Protein AF-A0A5N9CVP9-F1 (afdb_monomer)

Secondary structure (DSSP, 8-state):
-GGGSSEEEE---SPPPTT-HHHHTT-EEEEEETT-TTEEEEEPPPS--S--TTTSTTHHHH----EEEEESS----GGGEEEES-HHHHHHHHHH--HHHHHHHHHHHHHHHHHHHHHHHHHHHHHHHT-TTSHHHHHHHHHHHHHHHHHHHHHHHHHHT-B--SSSS-B--HHHHHHHHHHHHHHHHHHHHHHHHHHGGGGT----TTGGGSTTHHHHHHHS--SSS-HHHHHHHHHHHHHHHTSHHHHHHHHHHHHTTS-HHHHHHHHHHH---HHHHHHHHHHHHHHHH-

Radius of gyration: 24.78 Å; Cα contacts (8 Å, |Δi|>4): 338; chains: 1; bounding box: 70×60×62 Å

Nearest PDB structures (foldseek):
  2yyl-assembly1_A  TM=9.585E-01  e=2.682E-23  Thermus thermophilus HB8
  2yyi-assembly1_A  TM=9.563E-01  e=2.549E-23  Thermus thermophilus HB8
  2yyk-assembly1_A  TM=9.611E-01  e=5.199E-23  Thermus thermophilus HB8
  2yyg-assembly1_A  TM=9.608E-01  e=6.706E-23  Thermus thermophilus HB8
  2yyj-assembly1_A  TM=9.511E-01  e=6.373E-23  Thermus thermophilus HB8

Structure (mmCIF, N/CA/C/O backbone):
data_AF-A0A5N9CVP9-F1
#
_entry.id   AF-A0A5N9CVP9-F1
#
loop_
_atom_site.group_PDB
_atom_site.id
_atom_site.type_symbol
_atom_site.label_atom_id
_atom_site.label_alt_id
_atom_site.label_comp_id
_atom_site.label_asym_id
_atom_site.label_entity_id
_atom_site.label_seq_id
_atom_site.pdbx_PDB_ins_code
_atom_site.Cartn_x
_atom_site.Cartn_y
_atom_site.Cartn_z
_atom_site.occupancy
_atom_site.B_iso_or_equiv
_atom_site.auth_seq_id
_atom_site.auth_comp_id
_atom_site.auth_asym_id
_atom_site.auth_atom_id
_atom_site.pdbx_PDB_model_num
ATOM 1 N N . LEU A 1 1 ? -6.377 -11.695 -6.886 1.00 68.56 1 LEU A N 1
ATOM 2 C CA . LEU A 1 1 ? -7.371 -11.369 -7.944 1.00 68.56 1 LEU A CA 1
ATOM 3 C C . LEU A 1 1 ? -7.605 -12.491 -8.951 1.00 68.56 1 LEU A C 1
ATOM 5 O O . LEU A 1 1 ? -8.742 -12.640 -9.364 1.00 68.56 1 LEU A O 1
ATOM 9 N N . ALA A 1 2 ? -6.589 -13.284 -9.322 1.00 78.12 2 ALA A N 1
ATOM 10 C CA . ALA A 1 2 ? -6.682 -14.260 -10.417 1.00 78.12 2 ALA A CA 1
ATOM 11 C C . ALA A 1 2 ? -7.952 -15.149 -10.462 1.00 78.12 2 ALA A C 1
ATOM 13 O O . ALA A 1 2 ? -8.460 -15.332 -11.560 1.00 78.12 2 ALA A O 1
ATOM 14 N N . PRO A 1 3 ? -8.529 -15.644 -9.345 1.00 85.62 3 PRO A N 1
ATOM 15 C CA . PRO A 1 3 ? -9.752 -16.460 -9.403 1.00 85.62 3 PRO A CA 1
ATOM 16 C C . PRO A 1 3 ? -11.019 -15.701 -9.834 1.00 85.62 3 PRO A C 1
ATOM 18 O O . PRO A 1 3 ? -12.017 -16.332 -10.165 1.00 85.62 3 PRO A O 1
ATOM 21 N N . PHE A 1 4 ? -10.999 -14.366 -9.787 1.00 88.81 4 PHE A N 1
ATOM 22 C CA . PHE A 1 4 ? -12.130 -13.493 -10.123 1.00 88.81 4 PHE A CA 1
ATOM 23 C C . PHE A 1 4 ? -11.960 -12.778 -11.469 1.00 88.81 4 PHE A C 1
ATOM 25 O O . PHE A 1 4 ? -12.880 -12.100 -11.915 1.00 88.81 4 PHE A O 1
ATOM 32 N N . SER A 1 5 ? -10.782 -12.877 -12.087 1.00 94.81 5 SER A N 1
ATOM 33 C CA . SER A 1 5 ? -10.488 -12.245 -13.373 1.00 94.81 5 SER A CA 1
ATOM 34 C C . SER A 1 5 ? -11.114 -13.029 -14.526 1.00 94.81 5 SER A C 1
ATOM 36 O O . SER A 1 5 ? -11.244 -14.242 -14.433 1.00 94.81 5 SER A O 1
ATOM 38 N N . ASP A 1 6 ? -11.421 -12.378 -15.649 1.00 96.06 6 ASP A N 1
ATOM 39 C CA . ASP A 1 6 ? -11.837 -13.093 -16.866 1.00 96.06 6 ASP A CA 1
ATOM 40 C C . ASP A 1 6 ? -10.670 -13.875 -17.490 1.00 96.06 6 ASP A C 1
ATOM 42 O O . ASP A 1 6 ? -10.824 -15.011 -17.948 1.00 96.06 6 ASP A O 1
ATOM 46 N N . GLU A 1 7 ? -9.475 -13.280 -17.463 1.00 96.00 7 GLU A N 1
ATOM 47 C CA . GLU A 1 7 ? -8.252 -13.843 -18.031 1.00 96.00 7 GLU A CA 1
ATOM 48 C C . GLU A 1 7 ? -7.067 -13.753 -17.065 1.00 96.00 7 GLU A C 1
ATOM 50 O O . GLU A 1 7 ? -6.992 -12.870 -16.205 1.00 96.00 7 GLU A O 1
ATOM 55 N N . ILE A 1 8 ? -6.109 -14.662 -17.246 1.00 95.44 8 ILE A N 1
ATOM 56 C CA . ILE A 1 8 ? -4.790 -14.606 -16.625 1.00 95.44 8 ILE A CA 1
ATOM 57 C C . ILE A 1 8 ? -3.742 -14.292 -17.690 1.00 95.44 8 ILE A C 1
ATOM 59 O O . ILE A 1 8 ? -3.654 -14.967 -18.715 1.00 95.44 8 ILE A O 1
ATOM 63 N N . PHE A 1 9 ? -2.935 -13.266 -17.430 1.00 94.06 9 PHE A N 1
ATOM 64 C CA . PHE A 1 9 ? -1.766 -12.931 -18.232 1.00 94.06 9 PHE A CA 1
ATOM 65 C C . PHE A 1 9 ? -0.514 -13.513 -17.571 1.00 94.06 9 PHE A C 1
ATOM 67 O O . PHE A 1 9 ? -0.234 -13.226 -16.407 1.00 94.06 9 PHE A O 1
ATOM 74 N N . ALA A 1 10 ? 0.233 -14.322 -18.317 1.00 93.75 10 ALA A N 1
ATOM 75 C CA . ALA A 1 10 ? 1.489 -14.927 -17.899 1.00 93.75 10 ALA A CA 1
ATOM 76 C C . ALA A 1 10 ? 2.635 -14.333 -18.741 1.00 93.75 10 ALA A C 1
ATOM 78 O O . ALA A 1 10 ? 2.933 -14.857 -19.815 1.00 93.75 10 ALA A O 1
ATOM 79 N N . PRO A 1 11 ? 3.249 -13.212 -18.314 1.00 90.62 11 PRO A N 1
ATOM 80 C CA . PRO A 1 11 ? 4.389 -12.627 -19.010 1.00 90.62 11 PRO A CA 1
ATOM 81 C C . PRO A 1 11 ? 5.696 -13.350 -18.677 1.00 90.62 11 PRO A C 1
ATOM 83 O O . PRO A 1 11 ? 5.848 -13.951 -17.612 1.00 90.62 11 PRO A O 1
ATOM 86 N N . VAL A 1 12 ? 6.708 -13.144 -19.522 1.00 88.75 12 VAL A N 1
ATOM 87 C CA . VAL A 1 12 ? 8.098 -13.353 -19.105 1.00 88.75 12 VAL A CA 1
ATOM 88 C C . VAL A 1 12 ? 8.463 -12.250 -18.108 1.00 88.75 12 VAL A C 1
ATOM 90 O O . VAL A 1 12 ? 8.497 -11.072 -18.455 1.00 88.75 12 VAL A O 1
ATOM 93 N N . TYR A 1 13 ? 8.691 -12.626 -16.849 1.00 79.56 13 TYR A N 1
ATOM 94 C CA . TYR A 1 13 ? 8.848 -11.665 -15.747 1.00 79.56 13 TYR A CA 1
ATOM 95 C C . TYR A 1 13 ? 10.308 -11.410 -15.333 1.00 79.56 13 TYR A C 1
ATOM 97 O O . TYR A 1 13 ? 10.610 -10.415 -14.675 1.00 79.56 13 TYR A O 1
ATOM 105 N N . ARG A 1 14 ? 11.239 -12.288 -15.722 1.00 84.50 14 ARG A N 1
ATOM 106 C CA . ARG A 1 14 ? 12.677 -12.137 -15.451 1.00 84.50 14 ARG A CA 1
ATOM 107 C C . ARG A 1 14 ? 13.484 -12.231 -16.742 1.00 84.50 14 ARG A C 1
ATOM 109 O O . ARG A 1 14 ? 13.052 -12.938 -17.650 1.00 84.50 14 ARG A O 1
ATOM 116 N N . PRO A 1 15 ? 14.675 -11.613 -16.803 1.00 86.06 15 PRO A N 1
ATOM 117 C CA . PRO A 1 15 ? 15.611 -11.899 -17.875 1.00 86.06 15 PRO A CA 1
ATOM 118 C C . PRO A 1 15 ? 15.941 -13.398 -17.948 1.00 86.06 15 PRO A C 1
ATOM 120 O O . PRO A 1 15 ? 16.137 -14.062 -16.920 1.00 86.06 15 PRO A O 1
ATOM 123 N N . LEU A 1 16 ? 15.994 -13.912 -19.171 1.00 90.50 16 LEU A N 1
ATOM 124 C CA . LEU A 1 16 ? 16.365 -15.277 -19.521 1.00 90.50 16 LEU A CA 1
ATOM 125 C C . LEU A 1 16 ? 17.788 -15.293 -20.087 1.00 90.50 16 LEU A C 1
ATOM 127 O O . LEU A 1 16 ? 18.186 -14.391 -20.827 1.00 90.50 16 LEU A O 1
ATOM 131 N N . ARG A 1 17 ? 18.565 -16.312 -19.725 1.00 90.12 17 ARG A N 1
ATOM 132 C CA . ARG A 1 17 ? 19.957 -16.485 -20.150 1.00 90.12 17 ARG A CA 1
ATOM 133 C C . ARG A 1 17 ? 20.006 -17.237 -21.485 1.00 90.12 17 ARG A C 1
ATOM 135 O O . ARG A 1 17 ? 19.558 -18.383 -21.521 1.00 90.12 17 ARG A O 1
ATOM 142 N N . PRO A 1 18 ? 20.544 -16.637 -22.564 1.00 85.62 18 PRO A N 1
ATOM 143 C CA . PRO A 1 18 ? 20.558 -17.269 -23.887 1.00 85.62 18 PRO A CA 1
ATOM 144 C C . PRO A 1 18 ? 21.370 -18.567 -23.954 1.00 85.62 18 PRO A C 1
ATOM 146 O O . PRO A 1 18 ? 21.067 -19.443 -24.753 1.00 85.62 18 PRO A O 1
ATOM 149 N N . ASP A 1 19 ? 22.403 -18.688 -23.121 1.00 87.62 19 ASP A N 1
ATOM 150 C CA . ASP A 1 19 ? 23.326 -19.823 -23.049 1.00 87.62 19 ASP A CA 1
ATOM 151 C C . ASP A 1 19 ? 22.792 -21.001 -22.217 1.00 87.62 19 ASP A C 1
ATOM 153 O O . ASP A 1 19 ? 23.415 -22.062 -22.166 1.00 87.62 19 ASP A O 1
ATOM 157 N N . MET A 1 20 ? 21.627 -20.841 -21.583 1.00 86.81 20 MET A N 1
ATOM 158 C CA . MET A 1 20 ? 21.021 -21.853 -20.725 1.00 86.81 20 MET A CA 1
ATOM 159 C C . MET A 1 20 ? 19.783 -22.448 -21.392 1.00 86.81 20 MET A C 1
ATOM 161 O O . MET A 1 20 ? 18.700 -21.869 -21.347 1.00 86.81 20 MET A O 1
ATOM 165 N N . GLU A 1 21 ? 19.916 -23.664 -21.923 1.00 84.38 21 GLU A N 1
ATOM 166 C CA . GLU A 1 21 ? 18.817 -24.413 -22.562 1.00 84.38 21 GLU A CA 1
ATOM 167 C C . GLU A 1 21 ? 17.582 -24.560 -21.652 1.00 84.38 21 GLU A C 1
ATOM 169 O O . GLU A 1 21 ? 16.443 -24.636 -22.105 1.00 84.38 21 GLU A O 1
ATOM 174 N N . GLU A 1 22 ? 17.790 -24.574 -20.335 1.00 87.19 22 GLU A N 1
ATOM 175 C CA . GLU A 1 22 ? 16.699 -24.609 -19.365 1.00 87.19 22 GLU A CA 1
ATOM 176 C C . GLU A 1 22 ? 15.834 -23.339 -19.398 1.00 87.19 22 GLU A C 1
ATOM 178 O O . GLU A 1 22 ? 14.611 -23.437 -19.322 1.00 87.19 22 GLU A O 1
ATOM 183 N N . ASP A 1 23 ? 16.436 -22.157 -19.573 1.00 87.81 23 ASP A N 1
ATOM 184 C CA . ASP A 1 23 ? 15.706 -20.885 -19.636 1.00 87.81 23 ASP A CA 1
ATOM 185 C C . ASP A 1 23 ? 14.830 -20.810 -20.902 1.00 87.81 23 ASP A C 1
ATOM 187 O O . ASP A 1 23 ? 13.761 -20.197 -20.874 1.00 87.81 23 ASP A O 1
ATOM 191 N N . ARG A 1 24 ? 15.213 -21.518 -21.975 1.00 87.25 24 ARG A N 1
ATOM 192 C CA . ARG A 1 24 ? 14.440 -21.632 -23.222 1.00 87.25 24 ARG A CA 1
ATOM 193 C C . ARG A 1 24 ? 13.054 -22.242 -23.001 1.00 87.25 24 ARG A C 1
ATOM 195 O O . ARG A 1 24 ? 12.078 -21.781 -23.584 1.00 87.25 24 ARG A O 1
ATOM 202 N N . LYS A 1 25 ? 12.929 -23.194 -22.067 1.00 88.50 25 LYS A N 1
ATOM 203 C CA . LYS A 1 25 ? 11.643 -23.817 -21.686 1.00 88.50 25 LYS A CA 1
ATOM 204 C C . LYS A 1 25 ? 10.670 -22.842 -21.021 1.00 88.50 25 LYS A C 1
ATOM 206 O O . LYS A 1 25 ? 9.466 -23.071 -21.050 1.00 88.50 25 LYS A O 1
ATOM 211 N N . TYR A 1 26 ? 11.188 -21.773 -20.421 1.00 90.38 26 TYR A N 1
ATOM 212 C CA . TYR A 1 26 ? 10.400 -20.727 -19.767 1.00 90.38 26 TYR A CA 1
ATOM 213 C C . TYR A 1 26 ? 10.216 -19.491 -20.661 1.00 90.38 26 TYR A C 1
ATOM 215 O O . TYR A 1 26 ? 9.642 -18.494 -20.224 1.00 90.38 26 TYR A O 1
ATOM 223 N N . CYS A 1 27 ? 10.685 -19.545 -21.912 1.00 93.94 27 CYS A N 1
ATOM 224 C CA . CYS A 1 27 ? 10.567 -18.468 -22.887 1.00 93.94 27 CYS A CA 1
ATOM 225 C C . CYS A 1 27 ? 9.189 -18.474 -23.560 1.00 93.94 27 CYS A C 1
ATOM 227 O O . CYS A 1 27 ? 9.053 -18.720 -24.760 1.00 93.94 27 CYS A O 1
ATOM 229 N N . ILE A 1 28 ? 8.153 -18.225 -22.764 1.00 94.31 28 ILE A N 1
ATOM 230 C CA . ILE A 1 28 ? 6.770 -18.206 -23.224 1.00 94.31 28 ILE A CA 1
ATOM 231 C C . ILE A 1 28 ? 5.987 -17.108 -22.502 1.00 94.31 28 ILE A C 1
ATOM 233 O O . ILE A 1 28 ? 6.097 -16.949 -21.287 1.00 94.31 28 ILE A O 1
ATOM 237 N N . GLY A 1 29 ? 5.211 -16.334 -23.258 1.00 95.19 29 GLY A N 1
ATOM 238 C CA . GLY A 1 29 ? 4.339 -15.282 -22.740 1.00 95.19 29 GLY A CA 1
ATOM 239 C C . GLY A 1 29 ? 2.977 -15.327 -23.421 1.00 95.19 29 GLY A C 1
ATOM 240 O O . GLY A 1 29 ? 2.913 -15.322 -24.650 1.00 95.19 29 GLY A O 1
ATOM 241 N N . PHE A 1 30 ? 1.892 -15.387 -22.649 1.00 96.38 30 PHE A N 1
ATOM 242 C CA . PHE A 1 30 ? 0.538 -15.615 -23.172 1.00 96.38 30 PHE A CA 1
ATOM 243 C C . PHE A 1 30 ? -0.557 -15.081 -22.238 1.00 96.38 30 PHE A C 1
ATOM 245 O O . PHE A 1 30 ? -0.290 -14.742 -21.084 1.00 96.38 30 PHE A O 1
ATOM 252 N N . ALA A 1 31 ? -1.801 -15.040 -22.720 1.00 97.06 31 ALA A N 1
ATOM 253 C CA . ALA A 1 31 ? -2.985 -14.806 -21.888 1.00 97.06 31 ALA A CA 1
ATOM 254 C C . ALA A 1 31 ? -4.106 -15.802 -22.203 1.00 97.06 31 ALA A C 1
ATOM 256 O O . ALA A 1 31 ? -4.426 -16.041 -23.366 1.00 97.06 31 ALA A O 1
ATOM 257 N N . VAL A 1 32 ? -4.749 -16.365 -21.181 1.00 97.25 32 VAL A N 1
ATOM 258 C CA . VAL A 1 32 ? -5.853 -17.326 -21.355 1.00 97.25 32 VAL A CA 1
ATOM 259 C C . VAL A 1 32 ? -7.013 -17.044 -20.406 1.00 97.25 32 VAL A C 1
ATOM 261 O O . VAL A 1 32 ? -6.782 -16.499 -19.325 1.00 97.25 32 VAL A O 1
ATOM 264 N N . PRO A 1 33 ? -8.255 -17.432 -20.757 1.00 96.88 33 PRO A N 1
ATOM 265 C CA . PRO A 1 33 ? -9.379 -17.335 -19.836 1.00 96.88 33 PRO A CA 1
ATOM 266 C C . PRO A 1 33 ? -9.106 -18.128 -18.560 1.00 96.88 33 PRO A C 1
ATOM 268 O O . PRO A 1 33 ? -8.554 -19.231 -18.620 1.00 96.88 33 PRO A O 1
ATOM 271 N N . VAL A 1 34 ? -9.541 -17.630 -17.404 1.00 96.19 34 VAL A N 1
ATOM 272 C CA . VAL A 1 34 ? -9.352 -18.358 -16.133 1.00 96.19 34 VAL A CA 1
ATOM 273 C C . VAL A 1 34 ? -10.089 -19.700 -16.109 1.00 96.19 34 VAL A C 1
ATOM 275 O O . VAL A 1 34 ? -9.690 -20.615 -15.397 1.00 96.19 34 VAL A O 1
ATOM 278 N N . ALA A 1 35 ? -11.136 -19.830 -16.929 1.00 95.75 35 ALA A N 1
ATOM 279 C CA . ALA A 1 35 ? -11.926 -21.045 -17.107 1.00 95.75 35 ALA A CA 1
ATOM 280 C C . ALA A 1 35 ? -11.307 -22.053 -18.099 1.00 95.75 35 ALA A C 1
ATOM 282 O O . ALA A 1 35 ? -11.958 -23.038 -18.451 1.00 95.75 35 ALA A O 1
ATOM 283 N N . THR A 1 36 ? -10.083 -21.816 -18.591 1.00 97.31 36 THR A N 1
ATOM 284 C CA . THR A 1 36 ? -9.426 -22.724 -19.544 1.00 97.31 36 THR A CA 1
ATOM 285 C C . THR A 1 36 ? -9.227 -24.109 -18.916 1.00 97.31 36 THR A C 1
ATOM 287 O O . THR A 1 36 ? -8.674 -24.196 -17.817 1.00 97.31 36 THR A O 1
ATOM 290 N N . PRO A 1 37 ? -9.630 -25.208 -19.584 1.00 97.94 37 PRO A N 1
ATOM 291 C CA . PRO A 1 37 ? -9.403 -26.558 -19.077 1.00 97.94 37 PRO A CA 1
ATOM 292 C C . PRO A 1 37 ? -7.932 -26.803 -18.708 1.00 97.94 37 PRO A C 1
ATOM 294 O O . PRO A 1 37 ? -7.035 -26.475 -19.480 1.00 97.94 37 PRO A O 1
ATOM 297 N N . GLY A 1 38 ? -7.701 -27.369 -17.521 1.00 97.56 38 GLY A N 1
ATOM 298 C CA . GLY A 1 38 ? -6.362 -27.619 -16.968 1.00 97.56 38 GLY A CA 1
ATOM 299 C C . GLY A 1 38 ? -5.814 -26.486 -16.090 1.00 97.56 38 GLY A C 1
ATOM 300 O O . GLY A 1 38 ? -4.958 -26.741 -15.243 1.00 97.56 38 GLY A O 1
ATOM 301 N N . LEU A 1 39 ? -6.336 -25.258 -16.209 1.00 97.50 39 LEU A N 1
ATOM 302 C CA . LEU A 1 39 ? -5.982 -24.157 -15.314 1.00 97.50 39 LEU A CA 1
ATOM 303 C C . LEU A 1 39 ? -6.745 -24.305 -13.992 1.00 97.50 39 LEU A C 1
ATOM 305 O O . LEU A 1 39 ? -7.975 -24.340 -13.958 1.00 97.50 39 LEU A O 1
ATOM 309 N N . LYS A 1 40 ? -6.006 -24.424 -12.889 1.00 96.62 40 LYS A N 1
ATOM 310 C CA . LYS A 1 40 ? -6.540 -24.639 -11.537 1.00 96.62 40 LYS A CA 1
ATOM 311 C C . LYS A 1 40 ? -5.963 -23.602 -10.581 1.00 96.62 40 LYS A C 1
ATOM 313 O O . LYS A 1 40 ? -4.842 -23.138 -10.767 1.00 96.62 40 LYS A O 1
ATOM 318 N N . PHE A 1 41 ? -6.701 -23.290 -9.520 1.00 97.00 41 PHE A N 1
ATOM 319 C CA . PHE A 1 41 ? -6.256 -22.366 -8.479 1.00 97.00 41 PHE A CA 1
ATOM 320 C C . PHE A 1 41 ? -6.290 -23.039 -7.110 1.00 97.00 41 PHE A C 1
ATOM 322 O O . PHE A 1 41 ? -7.310 -23.604 -6.718 1.00 97.00 41 PHE A O 1
ATOM 329 N N . ILE A 1 42 ? -5.185 -22.952 -6.370 1.00 96.94 42 ILE A N 1
ATOM 330 C CA . ILE A 1 42 ? -5.154 -23.257 -4.937 1.00 96.94 42 ILE A CA 1
ATOM 331 C C . ILE A 1 42 ? -5.187 -21.931 -4.187 1.00 96.94 42 ILE A C 1
ATOM 333 O O . ILE A 1 42 ? -4.211 -21.182 -4.185 1.00 96.94 42 ILE A O 1
ATOM 337 N N . CYS A 1 43 ? -6.325 -21.641 -3.569 1.00 96.12 43 CYS A N 1
ATOM 338 C CA . CYS A 1 43 ? -6.559 -20.420 -2.810 1.00 96.12 43 CYS A CA 1
ATOM 339 C C . CYS A 1 43 ? -6.018 -20.533 -1.379 1.00 96.12 43 CYS A C 1
ATOM 341 O O . CYS A 1 43 ? -6.097 -21.597 -0.758 1.00 96.12 43 CYS A O 1
ATOM 343 N N . ARG A 1 44 ? -5.532 -19.417 -0.823 1.00 95.56 44 ARG A N 1
ATOM 344 C CA . ARG A 1 44 ? -5.381 -19.288 0.634 1.00 95.56 44 ARG A CA 1
ATOM 345 C C . ARG A 1 44 ? -6.760 -19.306 1.326 1.00 95.56 44 ARG A C 1
ATOM 347 O O . ARG A 1 44 ? -7.779 -19.123 0.656 1.00 95.56 44 ARG A O 1
ATOM 354 N N . PRO A 1 45 ? -6.831 -19.473 2.660 1.00 95.12 45 PRO A N 1
ATOM 355 C CA . PRO A 1 45 ? -8.070 -19.230 3.393 1.00 95.12 45 PRO A CA 1
ATOM 356 C C . PRO A 1 45 ? -8.617 -17.822 3.117 1.00 95.12 45 PRO A C 1
ATOM 358 O O . PRO A 1 45 ? -7.848 -16.854 3.067 1.00 95.12 45 PRO A O 1
ATOM 361 N N . SER A 1 46 ? -9.937 -17.710 2.942 1.00 95.00 46 SER A N 1
ATOM 362 C CA . SER A 1 46 ? -10.588 -16.402 2.842 1.00 95.00 46 SER A CA 1
ATOM 363 C C . SER A 1 46 ? -10.588 -15.711 4.202 1.00 95.00 46 SER A C 1
ATOM 365 O O . SER A 1 46 ? -10.705 -16.359 5.244 1.00 95.00 46 SER A O 1
ATOM 367 N N . HIS A 1 47 ? -10.410 -14.396 4.176 1.00 95.50 47 HIS A N 1
ATOM 368 C CA . HIS A 1 47 ? -10.512 -13.539 5.349 1.00 95.50 47 HIS A CA 1
ATOM 369 C C . HIS A 1 47 ? -11.929 -12.991 5.538 1.00 95.50 47 HIS A C 1
ATOM 371 O O . HIS A 1 47 ? -12.245 -12.535 6.635 1.00 95.50 47 HIS A O 1
ATOM 377 N N . ASP A 1 48 ? -12.781 -13.075 4.514 1.00 94.69 48 ASP A N 1
ATOM 378 C CA . ASP A 1 48 ? -14.215 -12.888 4.686 1.00 94.69 48 ASP A CA 1
ATOM 379 C C . ASP A 1 48 ? -14.795 -14.121 5.393 1.00 94.69 48 ASP A C 1
ATOM 381 O O . ASP A 1 48 ? -14.793 -15.240 4.878 1.00 94.69 48 ASP A O 1
ATOM 385 N N . THR A 1 49 ? -15.257 -13.909 6.621 1.00 90.88 49 THR A N 1
ATOM 386 C CA . THR A 1 49 ? -15.829 -14.959 7.471 1.00 90.88 49 THR A CA 1
ATOM 387 C C . THR A 1 49 ? -17.355 -15.024 7.386 1.00 90.88 49 THR A C 1
ATOM 389 O O . THR A 1 49 ? -17.962 -15.855 8.060 1.00 90.88 49 THR A O 1
ATO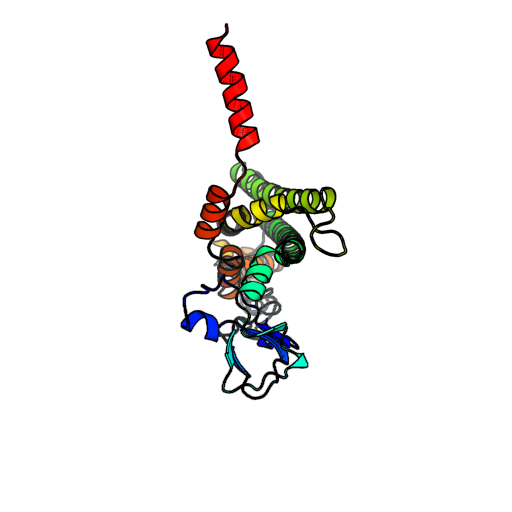M 392 N N . GLY A 1 50 ? -17.992 -14.158 6.586 1.00 92.94 50 GLY A N 1
ATOM 393 C CA . GLY A 1 50 ? -19.450 -14.028 6.507 1.00 92.94 50 GLY A CA 1
ATOM 394 C C . GLY A 1 50 ? -20.089 -13.386 7.746 1.00 92.94 50 GLY A C 1
ATOM 395 O O . GLY A 1 50 ? -21.306 -13.461 7.923 1.00 92.94 50 GLY A O 1
ATOM 396 N N . GLY A 1 51 ? -19.278 -12.792 8.626 1.00 90.69 51 GLY A N 1
ATOM 397 C CA . GLY A 1 51 ? -19.738 -12.089 9.821 1.00 90.69 51 GLY A CA 1
ATOM 398 C C . GLY A 1 51 ? -20.328 -10.700 9.529 1.00 90.69 51 GLY A C 1
ATOM 399 O O . GLY A 1 51 ? -20.296 -10.218 8.395 1.00 90.69 51 GLY A O 1
ATOM 400 N N . PRO A 1 52 ? -20.859 -10.010 10.554 1.00 94.00 52 PRO A N 1
ATOM 401 C CA . PRO A 1 52 ? -21.390 -8.662 10.394 1.00 94.00 52 PRO A CA 1
ATOM 402 C C . PRO A 1 52 ? -20.317 -7.668 9.926 1.00 94.00 52 PRO A C 1
ATOM 404 O O . PRO A 1 52 ? -19.246 -7.563 10.522 1.00 94.00 52 PRO A O 1
ATOM 407 N N . LEU A 1 53 ? -20.641 -6.835 8.930 1.00 96.00 53 LEU A N 1
ATOM 408 C CA . LEU A 1 53 ? -19.736 -5.780 8.442 1.00 96.00 53 LEU A CA 1
ATOM 409 C C . LEU A 1 53 ? -19.377 -4.739 9.510 1.00 96.00 53 LEU A C 1
ATOM 411 O O . LEU A 1 53 ? -18.368 -4.057 9.398 1.00 96.00 53 LEU A O 1
ATOM 415 N N . ALA A 1 54 ? -20.191 -4.589 10.553 1.00 95.12 54 ALA A N 1
ATOM 416 C CA . ALA A 1 54 ? -19.843 -3.721 11.672 1.00 95.12 54 ALA A CA 1
ATOM 417 C C . ALA A 1 54 ? -18.651 -4.258 12.486 1.00 95.12 54 ALA A C 1
ATOM 419 O O . ALA A 1 54 ? -17.935 -3.464 13.099 1.00 95.12 54 ALA A O 1
ATOM 420 N N . ASP A 1 55 ? -18.430 -5.577 12.463 1.00 95.25 55 ASP A N 1
ATOM 421 C CA . ASP A 1 55 ? -17.316 -6.226 13.145 1.00 95.25 55 ASP A CA 1
ATOM 422 C C . ASP A 1 55 ? -16.070 -6.350 12.265 1.00 95.25 55 ASP A C 1
ATOM 424 O O . ASP A 1 55 ? -14.962 -6.213 12.786 1.00 95.25 55 ASP A O 1
ATOM 428 N N . TYR A 1 56 ? -16.271 -6.571 10.961 1.00 96.69 56 TYR A N 1
ATOM 429 C CA . TYR A 1 56 ? -15.238 -6.800 9.944 1.00 96.69 56 TYR A CA 1
ATOM 430 C C . TYR A 1 56 ? -15.501 -5.963 8.676 1.00 96.69 56 TYR A C 1
ATOM 432 O O . TYR A 1 56 ? -15.846 -6.502 7.619 1.00 96.69 56 TYR A O 1
ATOM 440 N N . PRO A 1 57 ? -15.415 -4.622 8.766 1.00 96.31 57 PRO A N 1
ATOM 441 C CA . PRO A 1 57 ? -15.875 -3.727 7.704 1.00 96.31 57 PRO A CA 1
ATOM 442 C C . PRO A 1 57 ? -15.042 -3.789 6.425 1.00 96.31 57 PRO A C 1
ATOM 444 O O . PRO A 1 57 ? -15.564 -3.446 5.361 1.00 96.31 57 PRO A O 1
ATOM 447 N N . LEU A 1 58 ? -13.768 -4.185 6.514 1.00 97.75 58 LEU A N 1
ATOM 448 C CA . LEU A 1 58 ? -12.865 -4.243 5.368 1.00 97.75 58 LEU A CA 1
ATOM 449 C C . LEU A 1 58 ? -12.723 -5.668 4.847 1.00 97.75 58 LEU A C 1
ATOM 451 O O . LEU A 1 58 ? -12.924 -5.903 3.657 1.00 97.75 58 LEU A O 1
ATOM 455 N N . SER A 1 59 ? -12.411 -6.619 5.724 1.00 97.19 59 SER A N 1
ATOM 456 C CA . SER A 1 59 ? -12.208 -8.017 5.337 1.00 97.19 59 SER A CA 1
ATOM 457 C C . SER A 1 59 ? -13.474 -8.661 4.774 1.00 97.19 59 SER A C 1
ATOM 459 O O . SER A 1 59 ? -13.371 -9.428 3.823 1.00 97.19 59 SER A O 1
ATOM 461 N N . GLY A 1 60 ? -14.661 -8.275 5.256 1.00 96.44 60 GLY A N 1
ATOM 462 C CA . GLY A 1 60 ? -15.943 -8.759 4.730 1.00 96.44 60 GLY A CA 1
ATOM 463 C C . GLY A 1 60 ? -16.346 -8.209 3.353 1.00 96.44 60 GLY A C 1
ATOM 464 O O . GLY A 1 60 ? -17.433 -8.512 2.877 1.00 96.44 60 GLY A O 1
ATOM 465 N N . GLN A 1 61 ? -15.538 -7.342 2.728 1.00 94.81 61 GLN A N 1
ATOM 466 C CA . GLN A 1 61 ? -15.882 -6.719 1.435 1.00 94.81 61 GLN A CA 1
ATOM 467 C C . GLN A 1 61 ? -14.714 -6.617 0.453 1.00 94.81 61 GLN A C 1
ATOM 469 O O . GLN A 1 61 ? -14.931 -6.600 -0.756 1.00 94.81 61 GLN A O 1
ATOM 474 N N . PHE A 1 62 ? -13.481 -6.516 0.949 1.00 95.62 62 PHE A N 1
ATOM 475 C CA . PHE A 1 62 ? -12.312 -6.177 0.138 1.00 95.62 62 PHE A CA 1
ATOM 476 C C . PHE A 1 62 ? -11.227 -7.264 0.158 1.00 95.62 62 PHE A C 1
ATOM 478 O O . PHE A 1 62 ? -10.083 -6.990 -0.206 1.00 95.62 62 PHE A O 1
ATOM 485 N N . ASP A 1 63 ? -11.552 -8.491 0.589 1.00 95.31 63 ASP A N 1
ATOM 486 C CA . ASP A 1 63 ? -10.610 -9.617 0.581 1.00 95.31 63 ASP A CA 1
ATOM 487 C C . ASP A 1 63 ? -10.275 -10.074 -0.849 1.00 95.31 63 ASP A C 1
ATOM 489 O O . ASP A 1 63 ? -11.031 -10.784 -1.511 1.00 95.31 63 ASP A O 1
ATOM 493 N N . GLU A 1 64 ? -9.097 -9.690 -1.337 1.00 94.94 64 GLU A N 1
ATOM 494 C CA . GLU A 1 64 ? -8.598 -10.136 -2.635 1.00 94.94 64 GLU A CA 1
ATOM 495 C C . GLU A 1 64 ? -7.858 -11.468 -2.509 1.00 94.94 64 GLU A C 1
ATOM 497 O O . GLU A 1 64 ? -6.741 -11.526 -1.988 1.00 94.94 64 GLU A O 1
ATOM 502 N N . MET A 1 65 ? -8.439 -12.535 -3.058 1.00 95.00 65 MET A N 1
ATOM 503 C CA . MET A 1 65 ? -7.853 -13.872 -2.973 1.00 95.00 65 MET A CA 1
ATOM 504 C C . MET A 1 65 ? -6.473 -13.962 -3.642 1.00 95.00 65 MET A C 1
ATOM 506 O O . MET A 1 65 ? -6.320 -13.671 -4.839 1.00 95.00 65 MET A O 1
ATOM 510 N N . ASP A 1 66 ? -5.493 -14.425 -2.864 1.00 95.25 66 ASP A N 1
ATOM 511 C CA . ASP A 1 66 ? -4.166 -14.821 -3.327 1.00 95.25 66 ASP A CA 1
ATOM 512 C C . ASP A 1 66 ? -4.180 -16.330 -3.586 1.00 95.25 66 ASP A C 1
ATOM 514 O O . ASP A 1 66 ? -4.502 -17.124 -2.698 1.00 95.25 66 ASP A O 1
ATOM 518 N N . ALA A 1 67 ? -3.869 -16.737 -4.813 1.00 95.75 67 ALA A N 1
ATOM 519 C CA . ALA A 1 67 ? -3.965 -18.130 -5.221 1.00 95.75 67 ALA A CA 1
ATOM 520 C C . ALA A 1 67 ? -2.755 -18.553 -6.050 1.00 95.75 67 ALA A C 1
ATOM 522 O O . ALA A 1 67 ? -2.260 -17.790 -6.881 1.00 95.75 67 ALA A O 1
ATOM 523 N N . LEU A 1 68 ? -2.316 -19.795 -5.851 1.00 96.25 68 LEU A N 1
ATOM 524 C CA . LEU A 1 68 ? -1.374 -20.459 -6.741 1.00 96.25 68 LEU A CA 1
ATOM 525 C C . LEU A 1 68 ? -2.127 -20.914 -7.992 1.00 96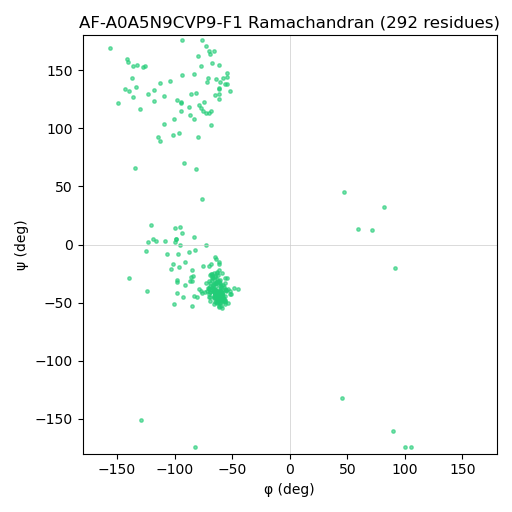.25 68 LEU A C 1
ATOM 527 O O . LEU A 1 68 ? -3.029 -21.746 -7.894 1.00 96.25 68 LEU A O 1
ATOM 531 N N . ALA A 1 69 ? -1.742 -20.387 -9.151 1.00 96.06 69 ALA A N 1
ATOM 532 C CA . ALA A 1 69 ? -2.214 -20.869 -10.442 1.00 96.06 69 ALA A CA 1
ATOM 533 C C . ALA A 1 69 ? -1.409 -22.108 -10.868 1.00 96.06 69 ALA A C 1
ATOM 535 O O . ALA A 1 69 ? -0.179 -22.092 -10.846 1.00 96.06 69 ALA A O 1
ATOM 536 N N . ILE A 1 70 ? -2.105 -23.171 -11.262 1.00 97.25 70 ILE A N 1
ATOM 537 C CA . ILE A 1 70 ? -1.534 -24.425 -11.755 1.00 97.25 70 ILE A CA 1
ATOM 538 C C . ILE A 1 70 ? -2.002 -24.614 -13.191 1.00 97.25 70 ILE A C 1
ATOM 540 O O . ILE A 1 70 ? -3.203 -24.651 -13.448 1.00 97.25 70 ILE A O 1
ATOM 544 N N . PHE A 1 71 ? -1.049 -24.762 -14.105 1.00 96.81 71 PHE A N 1
ATOM 545 C CA . PHE A 1 71 ? -1.299 -25.077 -15.506 1.00 96.81 71 PHE A CA 1
ATOM 546 C C . PHE A 1 71 ? -1.029 -26.570 -15.716 1.00 96.81 71 PHE A C 1
ATOM 548 O O . PHE A 1 71 ? 0.116 -26.973 -15.898 1.00 96.81 71 PHE A O 1
ATOM 555 N N . ASP A 1 72 ? -2.076 -27.388 -15.621 1.00 98.06 72 ASP A N 1
ATOM 556 C CA . ASP A 1 72 ? -2.023 -28.845 -15.783 1.00 98.06 72 ASP A CA 1
ATOM 557 C C . ASP A 1 72 ? -2.410 -29.215 -17.223 1.00 98.06 72 ASP A C 1
ATOM 559 O O . ASP A 1 72 ? -3.596 -29.227 -17.553 1.00 98.06 72 ASP A O 1
ATOM 563 N N . ASP A 1 73 ? -1.407 -29.406 -18.088 1.00 97.50 73 ASP A N 1
ATOM 564 C CA . ASP A 1 73 ? -1.554 -29.682 -19.529 1.00 97.50 73 ASP A CA 1
ATOM 565 C C . ASP A 1 73 ? -2.545 -28.737 -20.249 1.00 97.50 73 ASP A C 1
ATOM 567 O O . ASP A 1 73 ? -3.395 -29.145 -21.045 1.00 97.50 73 ASP A O 1
ATOM 571 N N . VAL A 1 74 ? -2.432 -27.434 -19.966 1.00 97.94 74 VAL A N 1
ATOM 572 C CA . VAL A 1 74 ? -3.281 -26.390 -20.559 1.00 97.94 74 VAL A CA 1
ATOM 573 C C . VAL A 1 74 ? -2.885 -26.133 -22.013 1.00 97.94 74 VAL A C 1
ATOM 575 O O . VAL A 1 74 ? -1.760 -25.724 -22.300 1.00 97.94 74 VAL A O 1
ATOM 578 N N . LEU A 1 75 ? -3.835 -26.291 -22.938 1.00 97.69 75 LEU A N 1
ATOM 579 C CA . LEU A 1 75 ? -3.653 -25.883 -24.330 1.00 97.69 75 LEU A CA 1
ATOM 580 C C . LEU A 1 75 ? -3.747 -24.356 -24.450 1.00 97.69 75 LEU A C 1
ATOM 582 O O . LEU A 1 75 ? -4.816 -23.782 -24.250 1.00 97.69 75 LEU A O 1
ATOM 586 N N . ILE A 1 76 ? -2.642 -23.714 -24.829 1.00 97.81 76 ILE A N 1
ATOM 587 C CA . ILE A 1 76 ? -2.590 -22.279 -25.134 1.00 97.81 76 ILE A CA 1
ATOM 588 C C . ILE A 1 76 ? -2.769 -22.087 -26.648 1.00 97.81 76 ILE A C 1
ATOM 590 O O . ILE A 1 76 ? -1.910 -22.534 -27.410 1.00 97.81 76 ILE A O 1
ATOM 594 N N . PRO A 1 77 ? -3.858 -21.449 -27.114 1.00 97.31 77 PRO A N 1
ATOM 595 C CA . PRO A 1 77 ? -4.045 -21.172 -28.537 1.00 97.31 77 PRO A CA 1
ATOM 596 C C . PRO A 1 77 ? -2.972 -20.215 -29.072 1.00 97.31 77 PRO A C 1
ATOM 598 O O . PRO A 1 77 ? -2.591 -19.270 -28.382 1.00 97.31 77 PRO A O 1
ATOM 601 N N . TRP A 1 78 ? -2.501 -20.423 -30.304 1.00 97.88 78 TRP A N 1
ATOM 602 C CA . TRP A 1 78 ? -1.412 -19.625 -30.889 1.00 97.88 78 TRP A CA 1
ATOM 603 C C . TRP A 1 78 ? -1.750 -18.136 -31.003 1.00 97.88 78 TRP A C 1
ATOM 605 O O . TRP A 1 78 ? -0.887 -17.291 -30.799 1.00 97.88 78 TRP A O 1
ATOM 615 N N . GLU A 1 79 ? -3.012 -17.800 -31.248 1.00 97.94 79 GLU A N 1
ATOM 616 C CA . GLU A 1 79 ? -3.531 -16.430 -31.285 1.00 97.94 79 GLU A CA 1
ATOM 617 C C . GLU A 1 79 ? -3.473 -15.698 -29.930 1.00 97.94 79 GLU A C 1
ATOM 619 O O . GLU A 1 79 ? -3.698 -14.492 -29.867 1.00 97.94 79 GLU A O 1
ATOM 624 N N . ARG A 1 80 ? -3.173 -16.421 -28.845 1.00 97.31 80 ARG A N 1
ATOM 625 C CA . ARG A 1 80 ? -3.021 -15.911 -27.475 1.00 97.31 80 ARG A CA 1
ATOM 626 C C . ARG A 1 80 ? -1.570 -15.910 -26.988 1.00 97.31 80 ARG A C 1
ATOM 628 O O . ARG A 1 80 ? -1.314 -15.573 -25.830 1.00 97.31 80 ARG A O 1
ATOM 635 N N . VAL A 1 81 ? -0.629 -16.293 -27.850 1.00 97.06 81 VAL A N 1
ATOM 636 C CA . VAL A 1 81 ? 0.807 -16.313 -27.563 1.00 97.06 81 VAL A CA 1
ATOM 637 C C . VAL A 1 81 ? 1.436 -15.007 -28.044 1.00 97.06 81 VAL A C 1
ATOM 639 O O . VAL A 1 81 ? 1.355 -14.657 -29.217 1.00 97.06 81 VAL A O 1
ATOM 642 N N . PHE A 1 82 ? 2.087 -14.293 -27.127 1.00 94.69 82 PHE A N 1
ATOM 643 C CA . PHE A 1 82 ? 2.797 -13.042 -27.406 1.00 94.69 82 PHE A CA 1
ATOM 644 C C . PHE A 1 82 ? 4.302 -13.257 -27.593 1.00 94.69 82 PHE A C 1
ATOM 646 O O . PHE A 1 82 ? 4.941 -12.526 -28.342 1.00 94.69 82 PHE A O 1
ATOM 653 N N . ILE A 1 83 ? 4.870 -14.244 -26.892 1.00 94.94 83 ILE A N 1
ATOM 654 C CA . ILE A 1 83 ? 6.293 -14.601 -26.927 1.00 94.94 83 ILE A CA 1
ATOM 655 C C . ILE A 1 83 ? 6.388 -16.125 -26.915 1.00 94.94 83 ILE A C 1
ATOM 657 O O . ILE A 1 83 ? 5.760 -16.768 -26.072 1.00 94.94 83 ILE A O 1
ATOM 661 N N . TYR A 1 84 ? 7.191 -16.696 -27.811 1.00 94.88 84 TYR A N 1
ATOM 662 C CA . TYR A 1 84 ? 7.495 -18.124 -27.833 1.00 94.88 84 TYR A CA 1
ATOM 663 C C . TYR A 1 84 ? 8.897 -18.363 -28.383 1.00 94.88 84 TYR A C 1
ATOM 665 O O . TYR A 1 84 ? 9.187 -17.969 -29.507 1.00 94.88 84 TYR A O 1
ATOM 673 N N . ASP A 1 85 ? 9.745 -19.012 -27.585 1.00 93.31 85 ASP A N 1
ATOM 674 C CA . ASP A 1 85 ? 11.065 -19.524 -27.985 1.00 93.31 85 ASP A CA 1
ATOM 675 C C . ASP A 1 85 ? 12.078 -18.475 -28.510 1.00 93.31 85 ASP A C 1
ATOM 677 O O . ASP A 1 85 ? 13.141 -18.811 -29.040 1.00 93.31 85 ASP A O 1
ATOM 681 N N . ASP A 1 86 ? 11.774 -17.193 -28.306 1.00 93.12 86 ASP A N 1
ATOM 682 C CA . ASP A 1 86 ? 12.599 -16.043 -28.666 1.00 93.12 86 ASP A CA 1
ATOM 683 C C . ASP A 1 86 ? 13.069 -15.304 -27.402 1.00 93.12 86 ASP A C 1
ATOM 685 O O . ASP A 1 86 ? 12.384 -14.436 -26.851 1.00 93.12 86 ASP A O 1
ATOM 689 N N . ILE A 1 87 ? 14.252 -15.694 -26.917 1.00 92.81 87 ILE A N 1
ATOM 690 C CA . ILE A 1 87 ? 14.860 -15.143 -25.696 1.00 92.81 87 ILE A CA 1
ATOM 691 C C . ILE A 1 87 ? 15.229 -13.667 -25.873 1.00 92.81 87 ILE A C 1
ATOM 693 O O . ILE A 1 87 ? 15.159 -12.895 -24.912 1.00 92.81 87 ILE A O 1
ATOM 697 N N . GLU A 1 88 ? 15.631 -13.265 -27.079 1.00 91.81 88 GLU A N 1
ATOM 698 C CA . GLU A 1 88 ? 16.000 -11.880 -27.361 1.00 91.81 88 GLU A CA 1
ATOM 699 C C . GLU A 1 88 ? 14.769 -10.984 -27.231 1.00 91.81 88 GLU A C 1
ATOM 701 O O . GLU A 1 88 ? 14.779 -10.038 -26.435 1.00 91.81 88 GLU A O 1
ATOM 706 N N . LEU A 1 89 ? 13.676 -11.355 -27.904 1.00 90.88 89 LEU A N 1
ATOM 707 C CA . LEU A 1 89 ? 12.395 -10.668 -27.788 1.00 90.88 89 LEU A CA 1
ATOM 708 C C . LEU A 1 89 ? 11.901 -10.657 -26.338 1.00 90.88 89 LEU A C 1
ATOM 710 O O . LEU A 1 89 ? 11.528 -9.600 -25.827 1.00 90.88 89 LEU A O 1
ATOM 714 N N . ALA A 1 90 ? 11.962 -11.798 -25.643 1.00 91.44 90 ALA A N 1
ATOM 715 C CA . ALA A 1 90 ? 11.540 -11.913 -24.250 1.00 91.44 90 ALA A CA 1
ATOM 716 C C . ALA A 1 90 ? 12.269 -10.913 -23.337 1.00 91.44 90 ALA A C 1
ATOM 718 O O . ALA A 1 90 ? 11.634 -10.165 -22.583 1.00 91.44 90 ALA A O 1
ATOM 719 N N . ASN A 1 91 ? 13.596 -10.842 -23.452 1.00 90.44 91 ASN A N 1
ATOM 720 C CA . ASN A 1 91 ? 14.427 -9.923 -22.680 1.00 90.44 91 ASN A CA 1
ATOM 721 C C . ASN A 1 91 ? 14.187 -8.458 -23.056 1.00 90.44 91 ASN A C 1
ATOM 723 O O . ASN A 1 91 ? 14.177 -7.596 -22.171 1.00 90.44 91 ASN A O 1
ATOM 727 N N . MET A 1 92 ? 13.941 -8.171 -24.339 1.00 88.00 92 MET A N 1
ATOM 728 C CA . MET A 1 92 ? 13.545 -6.837 -24.783 1.00 88.00 92 MET A CA 1
ATOM 729 C C . MET A 1 92 ? 12.248 -6.392 -24.107 1.00 88.00 92 MET A C 1
ATOM 731 O O . MET A 1 92 ? 12.192 -5.262 -23.626 1.00 88.00 92 MET A O 1
ATOM 735 N N . THR A 1 93 ? 11.239 -7.262 -23.984 1.00 85.31 93 THR A N 1
ATOM 736 C CA . THR A 1 93 ? 9.987 -6.938 -23.273 1.00 85.31 93 THR A CA 1
ATOM 737 C C . THR A 1 93 ? 10.242 -6.502 -21.833 1.00 85.31 93 THR A C 1
ATOM 739 O O . THR A 1 93 ? 9.770 -5.450 -21.418 1.00 85.31 93 THR A O 1
ATOM 742 N N . VAL A 1 94 ? 11.055 -7.243 -21.076 1.00 81.94 94 VAL A N 1
ATOM 743 C CA . VAL A 1 94 ? 11.349 -6.916 -19.666 1.00 81.94 94 VAL A CA 1
ATOM 744 C C . VAL A 1 94 ? 12.014 -5.537 -19.512 1.00 81.94 94 VAL A C 1
ATOM 746 O O . VAL A 1 94 ? 11.842 -4.871 -18.489 1.00 81.94 94 VAL A O 1
ATOM 749 N N . GLN A 1 95 ? 12.783 -5.094 -20.511 1.00 78.00 95 GLN A N 1
ATOM 750 C CA . GLN A 1 95 ? 13.530 -3.834 -20.462 1.00 78.00 95 GLN A CA 1
ATOM 751 C C . GLN A 1 95 ? 12.769 -2.644 -21.059 1.00 78.00 95 GLN A C 1
ATOM 753 O O . GLN A 1 95 ? 12.763 -1.564 -20.468 1.00 78.00 95 GLN A O 1
ATOM 758 N N . LYS A 1 96 ? 12.157 -2.840 -22.230 1.00 80.19 96 LYS A N 1
ATOM 759 C CA . LYS A 1 96 ? 11.576 -1.784 -23.072 1.00 80.19 96 LYS A CA 1
ATOM 760 C C . LYS A 1 96 ? 10.076 -1.633 -22.889 1.00 80.19 96 LYS A C 1
ATOM 762 O O . LYS A 1 96 ? 9.558 -0.528 -23.021 1.00 80.19 96 LYS A O 1
ATOM 767 N N . VAL A 1 97 ? 9.366 -2.713 -22.559 1.00 76.38 97 VAL A N 1
ATOM 768 C CA . VAL A 1 97 ? 7.924 -2.642 -22.314 1.00 76.38 97 VAL A CA 1
ATOM 769 C C . VAL A 1 97 ? 7.712 -2.102 -20.903 1.00 76.38 97 VAL A C 1
ATOM 771 O O . VAL A 1 97 ? 7.712 -2.807 -19.895 1.00 76.38 97 VAL A O 1
ATOM 774 N N . THR A 1 98 ? 7.565 -0.783 -20.831 1.00 74.94 98 THR A N 1
ATOM 775 C CA . THR A 1 98 ? 7.476 0.019 -19.609 1.00 74.94 98 THR A CA 1
ATOM 776 C C . THR A 1 98 ? 6.106 -0.078 -18.929 1.00 74.94 98 THR A C 1
ATOM 778 O O . THR A 1 98 ? 5.634 0.903 -18.358 1.00 74.94 98 THR A O 1
ATOM 781 N N . LEU A 1 99 ? 5.481 -1.267 -18.906 1.00 81.56 99 LEU A N 1
ATOM 782 C CA . LEU A 1 99 ? 4.200 -1.528 -18.221 1.00 81.56 99 LEU A CA 1
ATOM 783 C C . LEU A 1 99 ? 4.194 -0.982 -16.792 1.00 81.56 99 LEU A C 1
ATOM 785 O O . LEU A 1 99 ? 3.201 -0.422 -16.334 1.00 81.56 99 LEU A O 1
ATOM 789 N N . TRP A 1 100 ? 5.338 -1.078 -16.115 1.00 86.38 100 TRP A N 1
ATOM 790 C CA . TRP A 1 100 ? 5.521 -0.542 -14.775 1.00 86.38 100 TRP A CA 1
ATOM 791 C C . TRP A 1 100 ? 5.346 0.966 -14.671 1.00 86.38 100 TRP A C 1
ATOM 793 O O . TRP A 1 100 ? 4.822 1.426 -13.668 1.00 86.38 100 TRP A O 1
ATOM 803 N N . ARG A 1 101 ? 5.678 1.754 -15.695 1.00 88.06 101 ARG A N 1
ATOM 804 C CA . ARG A 1 101 ? 5.421 3.200 -15.661 1.00 88.06 101 ARG A CA 1
ATOM 805 C C . ARG A 1 101 ? 3.926 3.518 -15.662 1.00 88.06 101 ARG A C 1
ATOM 807 O O . ARG A 1 101 ? 3.538 4.534 -15.098 1.00 88.06 101 ARG A O 1
ATOM 814 N N . GLN A 1 102 ? 3.111 2.652 -16.265 1.00 88.94 102 GLN A N 1
ATOM 815 C CA . GLN A 1 102 ? 1.657 2.814 -16.329 1.00 88.94 102 GLN A CA 1
ATOM 816 C C . GLN A 1 102 ? 0.989 2.260 -15.073 1.00 88.94 102 GLN A C 1
ATOM 818 O O . GLN A 1 102 ? 0.269 2.984 -14.389 1.00 88.94 102 GLN A O 1
ATOM 823 N N . TYR A 1 103 ? 1.268 1.005 -14.694 1.00 91.38 103 TYR A N 1
ATOM 824 C CA . TYR A 1 103 ? 0.620 0.439 -13.508 1.00 91.38 103 TYR A CA 1
ATOM 825 C C . TYR A 1 103 ? 1.036 1.176 -12.226 1.00 91.38 103 TYR A C 1
ATOM 827 O O . TYR A 1 103 ? 0.243 1.253 -11.293 1.00 91.38 103 TYR A O 1
ATOM 835 N N . MET A 1 104 ? 2.235 1.775 -12.160 1.00 94.56 104 MET A N 1
ATOM 836 C CA . MET A 1 104 ? 2.644 2.567 -10.994 1.00 94.56 104 MET A CA 1
ATOM 837 C C . MET A 1 104 ? 1.799 3.830 -10.799 1.00 94.56 104 MET A C 1
ATOM 839 O O . MET A 1 104 ? 1.623 4.248 -9.655 1.00 94.56 104 MET A O 1
ATOM 843 N N . GLN A 1 105 ? 1.215 4.392 -11.863 1.00 95.19 105 GLN A N 1
ATOM 844 C CA . GLN A 1 105 ? 0.227 5.461 -11.727 1.00 95.19 105 GLN A CA 1
ATOM 845 C C . GLN A 1 105 ? -1.026 4.945 -11.007 1.00 95.19 105 GLN A C 1
ATOM 847 O O . GLN A 1 105 ? -1.481 5.556 -10.043 1.00 95.19 105 GLN A O 1
ATOM 852 N N . GLN A 1 106 ? -1.542 3.775 -11.404 1.00 95.88 106 GLN A N 1
ATOM 853 C CA . GLN A 1 106 ? -2.673 3.137 -10.721 1.00 95.88 106 GLN A CA 1
ATOM 854 C C . GLN A 1 106 ? -2.342 2.829 -9.252 1.00 95.88 106 GLN A C 1
ATOM 856 O O . GLN A 1 106 ? -3.167 3.075 -8.369 1.00 95.88 106 GLN A O 1
ATOM 861 N N . VAL A 1 107 ? -1.119 2.370 -8.972 1.00 96.62 107 VAL A N 1
ATOM 862 C CA . VAL A 1 107 ? -0.633 2.135 -7.604 1.00 96.62 107 VAL A CA 1
ATOM 863 C C . VAL A 1 107 ? -0.619 3.433 -6.798 1.00 96.62 107 VAL A C 1
ATOM 865 O O . VAL A 1 107 ? -1.059 3.420 -5.650 1.00 96.62 107 VAL A O 1
ATOM 868 N N . ALA A 1 108 ? -0.164 4.547 -7.380 1.00 97.50 108 ALA A N 1
ATOM 869 C CA . ALA A 1 108 ? -0.171 5.855 -6.726 1.00 97.50 108 ALA A CA 1
ATOM 870 C C . ALA A 1 108 ? -1.599 6.298 -6.378 1.00 97.50 108 ALA A C 1
ATOM 872 O O . ALA A 1 108 ? -1.860 6.645 -5.229 1.00 97.50 108 ALA A O 1
ATOM 873 N N . VAL A 1 109 ? -2.539 6.198 -7.324 1.00 98.12 109 VAL A N 1
ATOM 874 C CA . VAL A 1 109 ? -3.958 6.530 -7.101 1.00 98.12 109 VAL A CA 1
ATOM 875 C C . VAL A 1 109 ? -4.549 5.686 -5.967 1.00 98.12 109 VAL A C 1
ATOM 877 O O . VAL A 1 109 ? -5.143 6.225 -5.032 1.00 98.12 109 VAL A O 1
ATOM 880 N N . LYS A 1 110 ? -4.332 4.365 -6.000 1.00 97.19 110 LYS A N 1
ATOM 881 C CA . LYS A 1 110 ? -4.766 3.443 -4.940 1.00 97.19 110 LYS A CA 1
ATOM 882 C C . LYS A 1 110 ? -4.142 3.808 -3.586 1.00 97.19 110 LYS A C 1
ATOM 884 O O . LYS A 1 110 ? -4.834 3.803 -2.571 1.00 97.19 110 LYS A O 1
ATOM 889 N N . ASN A 1 111 ? -2.848 4.131 -3.557 1.00 98.12 111 ASN A N 1
ATOM 890 C CA . ASN A 1 111 ? -2.138 4.523 -2.338 1.00 98.12 111 ASN A CA 1
ATOM 891 C C . ASN A 1 111 ? -2.672 5.836 -1.759 1.00 98.12 111 ASN A C 1
ATOM 893 O O . ASN A 1 111 ? -2.850 5.914 -0.549 1.00 98.12 111 ASN A O 1
ATOM 897 N N . ILE A 1 112 ? -2.964 6.836 -2.594 1.00 98.75 112 ILE A N 1
ATOM 898 C CA . ILE A 1 112 ? -3.552 8.116 -2.169 1.00 98.75 112 ILE A CA 1
ATOM 899 C C . ILE A 1 112 ? -4.904 7.872 -1.501 1.00 98.75 112 ILE A C 1
ATOM 901 O O . ILE A 1 112 ? -5.081 8.256 -0.348 1.00 98.75 112 ILE A O 1
ATOM 905 N N . ALA A 1 113 ? -5.811 7.154 -2.169 1.00 98.69 113 ALA A N 1
ATOM 906 C CA . ALA A 1 113 ? -7.130 6.848 -1.616 1.00 98.69 113 ALA A CA 1
ATOM 907 C C . ALA A 1 113 ? -7.033 6.070 -0.290 1.00 98.69 113 ALA A C 1
ATOM 909 O O . ALA A 1 113 ? -7.742 6.361 0.675 1.00 98.69 113 ALA A O 1
ATOM 910 N N . LYS A 1 114 ? -6.112 5.099 -0.210 1.00 98.44 114 LYS A N 1
ATOM 911 C CA . LYS A 1 114 ? -5.858 4.343 1.022 1.00 98.44 114 LYS A CA 1
ATOM 912 C C . LYS A 1 114 ? -5.332 5.251 2.139 1.00 98.44 114 LYS A C 1
ATOM 914 O O . LYS A 1 114 ? -5.836 5.177 3.253 1.00 98.44 114 LYS A O 1
ATOM 919 N N . LEU A 1 115 ? -4.355 6.113 1.867 1.00 98.81 115 LEU A N 1
ATOM 920 C CA . LEU A 1 115 ? -3.786 7.023 2.866 1.00 98.81 115 LEU A CA 1
ATOM 921 C C . LEU A 1 115 ? -4.791 8.073 3.348 1.00 98.81 115 LEU A C 1
ATOM 923 O O . LEU A 1 115 ? -4.821 8.354 4.539 1.00 98.81 115 LEU A O 1
ATOM 927 N N . GLU A 1 116 ? -5.639 8.612 2.470 1.00 98.81 116 GLU A N 1
ATOM 928 C CA . GLU A 1 116 ? -6.742 9.505 2.858 1.00 98.81 116 GLU A CA 1
ATOM 929 C C . GLU A 1 116 ? -7.698 8.812 3.833 1.00 98.81 116 GLU A C 1
ATOM 931 O O . GLU A 1 116 ? -8.076 9.377 4.861 1.00 98.81 116 GLU A O 1
ATOM 936 N N . PHE A 1 117 ? -8.046 7.556 3.542 1.00 98.69 117 PHE A N 1
ATOM 937 C CA . PHE A 1 117 ? -8.894 6.756 4.415 1.00 98.69 117 PHE A CA 1
ATOM 938 C C . PHE A 1 117 ? -8.229 6.483 5.773 1.00 98.69 117 PHE A C 1
ATOM 940 O O . PHE A 1 117 ? -8.858 6.663 6.818 1.00 98.69 117 PHE A O 1
ATOM 947 N N . ILE A 1 118 ? -6.942 6.121 5.776 1.00 98.69 118 ILE A N 1
ATOM 948 C CA . ILE A 1 118 ? -6.161 5.919 7.005 1.00 98.69 118 ILE A CA 1
ATOM 949 C C . ILE A 1 118 ? -6.048 7.217 7.807 1.00 98.69 118 ILE A C 1
ATOM 951 O O . ILE A 1 118 ? -6.216 7.192 9.024 1.00 98.69 118 ILE A O 1
ATOM 955 N N . LEU A 1 119 ? -5.811 8.355 7.154 1.00 98.81 119 LEU A N 1
ATOM 956 C CA . LEU A 1 119 ? -5.759 9.658 7.810 1.00 98.81 119 LEU A CA 1
ATOM 957 C C . LEU A 1 119 ? -7.094 9.981 8.492 1.00 98.81 119 LEU A C 1
ATOM 959 O O . LEU A 1 119 ? -7.102 10.432 9.635 1.00 98.81 119 LEU A O 1
ATOM 963 N N . GLY A 1 120 ? -8.220 9.672 7.844 1.00 98.69 120 GLY A N 1
ATOM 964 C CA . GLY A 1 120 ? -9.546 9.770 8.456 1.00 98.69 120 GLY A CA 1
ATOM 965 C C . GLY A 1 120 ? -9.701 8.892 9.705 1.00 98.69 120 GLY A C 1
ATOM 966 O O . GLY A 1 120 ? -10.260 9.344 10.705 1.00 98.69 120 GLY A O 1
ATOM 967 N N . ILE A 1 121 ? -9.167 7.665 9.687 1.00 98.62 121 ILE A N 1
ATOM 968 C CA . ILE A 1 121 ? -9.148 6.762 10.851 1.00 98.62 121 ILE A CA 1
ATOM 969 C C . ILE A 1 121 ? -8.278 7.339 11.976 1.00 98.62 121 ILE A C 1
ATOM 971 O O . ILE A 1 121 ? -8.734 7.430 13.113 1.00 98.62 121 ILE A O 1
ATOM 975 N N . VAL A 1 122 ? -7.053 7.766 11.667 1.00 98.62 122 VAL A N 1
ATOM 976 C CA . VAL A 1 122 ? -6.089 8.333 12.626 1.00 98.62 122 VAL A CA 1
ATOM 977 C C . VAL A 1 122 ? -6.630 9.605 13.280 1.00 98.62 122 VAL A C 1
ATOM 979 O O . VAL A 1 122 ? -6.590 9.741 14.508 1.00 98.62 122 VAL A O 1
ATOM 982 N N . HIS A 1 123 ? -7.207 10.503 12.483 1.00 98.31 123 HIS A N 1
ATOM 983 C CA . HIS A 1 123 ? -7.851 11.711 12.982 1.00 98.31 123 HIS A CA 1
ATOM 984 C C . HIS A 1 123 ? -9.076 11.369 13.841 1.00 98.31 123 HIS A C 1
ATOM 986 O O . HIS A 1 123 ? -9.215 11.871 14.956 1.00 98.31 123 HIS A O 1
ATOM 992 N N . GLY A 1 124 ? -9.917 10.435 13.384 1.00 98.38 124 GLY A N 1
ATOM 993 C CA . GLY A 1 124 ? -11.068 9.956 14.145 1.00 98.38 124 GLY A CA 1
ATOM 994 C C . GLY A 1 124 ? -10.680 9.350 15.496 1.00 98.38 124 GLY A C 1
ATOM 995 O O . GLY A 1 124 ? -11.336 9.623 16.500 1.00 98.38 124 GLY A O 1
ATOM 996 N N . ILE A 1 125 ? -9.603 8.559 15.557 1.00 98.50 125 ILE A N 1
ATOM 997 C CA . ILE A 1 125 ? -9.087 7.986 16.809 1.00 98.50 125 ILE A CA 1
ATOM 998 C C . ILE A 1 125 ? -8.647 9.118 17.736 1.00 98.50 125 ILE A C 1
ATOM 1000 O O . ILE A 1 125 ? -9.092 9.175 18.883 1.00 98.50 125 ILE A O 1
ATOM 1004 N N . THR A 1 126 ? -7.846 10.047 17.216 1.00 98.44 126 THR A N 1
ATOM 1005 C CA . THR A 1 126 ? -7.319 11.202 17.952 1.00 98.44 126 THR A CA 1
ATOM 1006 C C . THR A 1 126 ? -8.438 12.013 18.613 1.00 98.44 126 THR A C 1
ATOM 1008 O O . THR A 1 126 ? -8.398 12.241 19.828 1.00 98.44 126 THR A O 1
ATOM 1011 N N . GLU A 1 127 ? -9.474 12.367 17.849 1.00 98.25 127 GLU A N 1
ATOM 1012 C CA . GLU A 1 127 ? -10.627 13.131 18.337 1.00 98.25 127 GLU A CA 1
ATOM 1013 C C . GLU A 1 127 ? -11.525 12.310 19.270 1.00 98.25 127 GLU A C 1
ATOM 1015 O O . GLU A 1 127 ? -12.040 12.829 20.262 1.00 98.25 127 GLU A O 1
ATOM 1020 N N . SER A 1 128 ? -11.710 11.014 18.993 1.00 97.69 128 SER A N 1
ATOM 1021 C CA . SER A 1 128 ? -12.573 10.148 19.805 1.00 97.69 128 SER A CA 1
ATOM 1022 C C . SER A 1 128 ? -12.014 9.876 21.197 1.00 97.69 128 SER A C 1
ATOM 1024 O O . SER A 1 128 ? -12.787 9.720 22.140 1.00 97.69 128 SER A O 1
ATOM 1026 N N . ILE A 1 129 ? -10.690 9.802 21.349 1.00 97.31 129 ILE A N 1
ATOM 1027 C CA . ILE A 1 129 ? -10.046 9.650 22.658 1.00 97.31 129 ILE A CA 1
ATOM 1028 C C . ILE A 1 129 ? -9.845 11.031 23.308 1.00 97.31 129 ILE A C 1
ATOM 1030 O O . ILE A 1 129 ? -9.855 11.131 24.531 1.00 97.31 129 ILE A O 1
ATOM 1034 N N . GLY A 1 130 ? -9.708 12.098 22.510 1.00 97.31 130 GLY A N 1
ATOM 1035 C CA . GLY A 1 130 ? -9.407 13.447 22.998 1.00 97.31 130 GLY A CA 1
ATOM 1036 C C . GLY A 1 130 ? -7.914 13.667 23.262 1.00 97.31 130 GLY A C 1
ATOM 1037 O O . GLY A 1 130 ? -7.544 14.404 24.172 1.00 97.31 130 GLY A O 1
ATOM 1038 N N . ILE A 1 131 ? -7.044 13.008 22.488 1.00 98.06 131 ILE A N 1
ATOM 1039 C CA . ILE A 1 131 ? -5.578 13.031 22.675 1.00 98.06 131 ILE A CA 1
ATOM 1040 C C . ILE A 1 131 ? -4.853 13.996 21.725 1.00 98.06 131 ILE A C 1
ATOM 1042 O O . ILE A 1 131 ? -3.630 14.107 21.774 1.00 98.06 131 ILE A O 1
ATOM 1046 N N . GLY A 1 132 ? -5.588 14.732 20.885 1.00 97.75 132 GLY A N 1
ATOM 1047 C CA . GLY A 1 132 ? -5.023 15.650 19.886 1.00 97.75 132 GLY A CA 1
ATOM 1048 C C . GLY A 1 132 ? -4.239 16.834 20.457 1.00 97.75 132 GLY A C 1
ATOM 1049 O O . GLY A 1 132 ? -3.507 17.498 19.729 1.00 97.75 132 GLY A O 1
ATOM 1050 N N . VAL A 1 133 ? -4.338 17.092 21.763 1.00 97.69 133 VAL A N 1
ATOM 1051 C CA . VAL A 1 133 ? -3.584 18.154 22.450 1.00 97.69 133 VAL A CA 1
ATOM 1052 C C . VAL A 1 133 ? -2.109 17.806 22.674 1.00 97.69 133 VAL A C 1
ATOM 1054 O O . VAL A 1 133 ? -1.303 18.698 22.930 1.00 97.69 133 VAL A O 1
ATOM 1057 N N . TYR A 1 134 ? -1.733 16.526 22.606 1.00 98.50 134 TYR A N 1
ATOM 1058 C CA . TYR A 1 134 ? -0.367 16.101 22.894 1.00 98.50 134 TYR A CA 1
ATOM 1059 C C . TYR A 1 134 ? 0.531 16.209 21.657 1.00 98.50 134 TYR A C 1
ATOM 1061 O O . TYR A 1 134 ? 0.234 15.644 20.606 1.00 98.50 134 TYR A O 1
ATOM 1069 N N . ALA A 1 135 ? 1.692 16.854 21.805 1.00 98.62 135 ALA A N 1
ATOM 1070 C CA . ALA A 1 135 ? 2.625 17.091 20.698 1.00 98.62 135 ALA A CA 1
ATOM 1071 C C . ALA A 1 135 ? 3.048 15.802 19.964 1.00 98.62 135 ALA A C 1
ATOM 1073 O O . ALA A 1 135 ? 3.099 15.771 18.741 1.00 98.62 135 ALA A O 1
ATOM 1074 N N . HIS A 1 136 ? 3.283 14.708 20.696 1.00 98.25 136 HIS A N 1
ATOM 1075 C CA . HIS A 1 136 ? 3.664 13.421 20.101 1.00 98.25 136 HIS A CA 1
ATOM 1076 C C . HIS A 1 136 ? 2.531 12.737 19.313 1.00 98.25 136 HIS A C 1
ATOM 1078 O O . HIS A 1 136 ? 2.810 11.826 18.535 1.00 98.25 136 HIS A O 1
ATOM 1084 N N . VAL A 1 137 ? 1.269 13.126 19.537 1.00 98.69 137 VAL A N 1
ATOM 1085 C CA . VAL A 1 137 ? 0.106 12.677 18.754 1.00 98.69 137 VAL A CA 1
ATOM 1086 C C . VAL A 1 137 ? -0.017 13.516 17.488 1.00 98.69 137 VAL A C 1
ATOM 1088 O O . VAL A 1 137 ? -0.208 12.961 16.407 1.00 98.69 137 VAL A O 1
ATOM 1091 N N . GLN A 1 138 ? 0.142 14.837 17.609 1.00 98.69 138 GLN A N 1
ATOM 1092 C CA . GLN A 1 138 ? 0.146 15.761 16.471 1.00 98.69 138 GLN A CA 1
ATOM 1093 C C . GLN A 1 138 ? 1.257 15.416 15.476 1.00 98.69 138 GLN A C 1
ATOM 1095 O O . GLN A 1 138 ? 0.996 15.341 14.283 1.00 98.69 138 GLN A O 1
ATOM 1100 N N . GLU A 1 139 ? 2.459 15.115 15.974 1.00 98.69 139 GLU A N 1
ATOM 1101 C CA . GLU A 1 139 ? 3.600 14.659 15.171 1.00 98.69 139 GLU A CA 1
ATOM 1102 C C . GLU A 1 139 ? 3.269 13.405 14.345 1.00 98.69 139 GLU A C 1
ATOM 1104 O O . GLU A 1 139 ? 3.511 13.379 13.144 1.00 98.69 139 GLU A O 1
ATOM 1109 N N . LYS A 1 140 ? 2.606 12.408 14.939 1.00 98.75 140 LYS A N 1
ATOM 1110 C CA . LYS A 1 140 ? 2.186 11.185 14.228 1.00 98.75 140 LYS A CA 1
ATOM 1111 C C . LYS A 1 140 ? 1.102 11.431 13.194 1.00 98.75 140 LYS A C 1
ATOM 1113 O O . LYS A 1 140 ? 1.121 10.828 12.128 1.00 98.75 140 LYS A O 1
ATOM 1118 N N . ASN A 1 141 ? 0.140 12.297 13.507 1.00 98.62 141 ASN A N 1
ATOM 1119 C CA . ASN A 1 141 ? -0.877 12.696 12.536 1.00 98.62 141 ASN A CA 1
ATOM 1120 C C . ASN A 1 141 ? -0.213 13.418 11.348 1.00 98.62 141 ASN A C 1
ATOM 1122 O O . ASN A 1 141 ? -0.533 13.111 10.202 1.00 98.62 141 ASN A O 1
ATOM 1126 N N . ALA A 1 142 ? 0.742 14.316 11.617 1.00 98.75 142 ALA A N 1
ATOM 1127 C CA . ALA A 1 142 ? 1.509 15.017 10.591 1.00 98.75 142 ALA A CA 1
ATOM 1128 C C . ALA A 1 142 ? 2.307 14.050 9.706 1.00 98.75 142 ALA A C 1
ATOM 1130 O O . ALA A 1 142 ? 2.263 14.178 8.492 1.00 98.75 142 ALA A O 1
ATOM 1131 N N . GLU A 1 143 ? 2.930 13.016 10.271 1.00 98.75 143 GLU A N 1
ATOM 1132 C CA . GLU A 1 143 ? 3.666 12.016 9.487 1.00 98.75 143 GLU A CA 1
ATOM 1133 C C . GLU A 1 143 ? 2.772 11.261 8.479 1.00 98.75 143 GLU A C 1
ATOM 1135 O O . GLU A 1 143 ? 3.191 10.979 7.352 1.00 98.75 143 GLU A O 1
ATOM 1140 N N . VAL A 1 144 ? 1.511 10.978 8.834 1.00 98.88 144 VAL A N 1
ATOM 1141 C CA . VAL A 1 144 ? 0.530 10.389 7.901 1.00 98.88 144 VAL A CA 1
ATOM 1142 C C . VAL A 1 144 ? 0.133 11.393 6.811 1.00 98.88 144 VAL A C 1
ATOM 1144 O O . VAL A 1 144 ? 0.033 11.010 5.643 1.00 98.88 144 VAL A O 1
ATOM 1147 N N . ILE A 1 145 ? -0.052 12.669 7.169 1.00 98.88 145 ILE A N 1
ATOM 1148 C CA . ILE A 1 145 ? -0.340 13.759 6.219 1.00 98.88 145 ILE A CA 1
ATOM 1149 C C . ILE A 1 145 ? 0.815 13.915 5.223 1.00 98.88 145 ILE A C 1
ATOM 1151 O O . ILE A 1 145 ? 0.593 13.878 4.016 1.00 98.88 145 ILE A O 1
ATOM 1155 N N . ASP A 1 146 ? 2.050 14.009 5.708 1.00 98.88 146 ASP A N 1
ATOM 1156 C CA . ASP A 1 146 ? 3.237 14.171 4.868 1.00 98.88 146 ASP A CA 1
ATOM 1157 C C . ASP A 1 146 ? 3.451 12.952 3.966 1.00 98.88 146 ASP A C 1
ATOM 1159 O O . ASP A 1 146 ? 3.835 13.092 2.803 1.00 98.88 146 ASP A O 1
ATOM 1163 N N . THR A 1 147 ? 3.135 11.747 4.454 1.00 98.88 147 THR A N 1
ATOM 1164 C CA . THR A 1 147 ? 3.156 10.528 3.634 1.00 98.88 147 THR A CA 1
ATOM 1165 C C . THR A 1 147 ? 2.154 10.617 2.478 1.00 98.88 147 THR A C 1
ATOM 1167 O O . THR A 1 147 ? 2.507 10.304 1.339 1.00 98.88 147 THR A O 1
ATOM 1170 N N . LEU A 1 148 ? 0.924 11.076 2.739 1.00 98.88 148 LEU A N 1
ATOM 1171 C CA . LEU A 1 148 ? -0.101 11.307 1.713 1.00 98.88 148 LEU A CA 1
ATOM 1172 C C . LEU A 1 148 ? 0.348 12.346 0.679 1.00 98.88 148 LEU A C 1
ATOM 1174 O O . LEU A 1 148 ? 0.300 12.074 -0.525 1.00 98.88 148 LEU A O 1
ATOM 1178 N N . GLU A 1 149 ? 0.820 13.505 1.132 1.00 98.88 149 GLU A N 1
ATOM 1179 C CA . GLU A 1 149 ? 1.261 14.575 0.234 1.00 98.88 149 GLU A CA 1
ATOM 1180 C C . GLU A 1 149 ? 2.498 14.178 -0.577 1.00 98.88 149 GLU A C 1
ATOM 1182 O O . GLU A 1 149 ? 2.602 14.519 -1.754 1.00 98.88 149 GLU A O 1
ATOM 1187 N N . THR A 1 150 ? 3.394 13.367 -0.011 1.00 98.81 150 THR A N 1
ATOM 1188 C CA . THR A 1 150 ? 4.556 12.830 -0.733 1.00 98.81 150 THR A CA 1
ATOM 1189 C C . THR A 1 150 ? 4.128 11.935 -1.899 1.00 98.81 150 THR A C 1
ATOM 1191 O O . THR A 1 150 ? 4.653 12.064 -3.006 1.00 98.81 150 THR A O 1
ATOM 1194 N N . VAL A 1 151 ? 3.133 11.059 -1.706 1.00 98.69 151 VAL A N 1
ATOM 1195 C CA . VAL A 1 151 ? 2.606 10.224 -2.802 1.00 98.69 151 VAL A CA 1
ATOM 1196 C C . VAL A 1 151 ? 1.917 11.081 -3.870 1.00 98.69 151 VAL A C 1
ATOM 1198 O O . VAL A 1 151 ? 2.137 10.859 -5.064 1.00 98.69 151 VAL A O 1
ATOM 1201 N N . ARG A 1 152 ? 1.144 12.101 -3.471 1.00 98.75 152 ARG A N 1
ATOM 1202 C CA . ARG A 1 152 ? 0.546 13.071 -4.409 1.00 98.75 152 ARG A CA 1
ATOM 1203 C C . ARG A 1 152 ? 1.612 13.823 -5.207 1.00 98.75 152 ARG A C 1
ATOM 1205 O O . ARG A 1 152 ? 1.450 14.001 -6.414 1.00 98.75 152 ARG A O 1
ATOM 1212 N N . ALA A 1 153 ? 2.717 14.208 -4.569 1.00 98.75 153 ALA A N 1
ATOM 1213 C CA . ALA A 1 153 ? 3.839 14.868 -5.225 1.00 98.75 153 ALA A CA 1
ATOM 1214 C C . ALA A 1 153 ? 4.517 13.956 -6.260 1.00 98.75 153 ALA A C 1
ATOM 1216 O O . ALA A 1 153 ? 4.766 14.404 -7.380 1.00 98.75 153 ALA A O 1
ATOM 1217 N N . TYR A 1 154 ? 4.745 12.674 -5.941 1.00 98.38 154 TYR A N 1
ATOM 1218 C CA . TYR A 1 154 ? 5.268 11.713 -6.920 1.00 98.38 154 TYR A CA 1
ATOM 1219 C C . TYR A 1 154 ? 4.344 11.568 -8.128 1.00 98.38 154 TYR A C 1
ATOM 1221 O O . TYR A 1 154 ? 4.821 11.626 -9.261 1.00 98.38 154 TYR A O 1
ATOM 1229 N N . MET A 1 155 ? 3.035 11.428 -7.897 1.00 97.88 155 MET A N 1
ATOM 1230 C CA . MET A 1 155 ? 2.049 11.333 -8.974 1.00 97.88 155 MET A CA 1
ATOM 1231 C C . MET A 1 155 ? 2.068 12.574 -9.860 1.00 97.88 155 MET A C 1
ATOM 1233 O O . MET A 1 155 ? 2.181 12.468 -11.080 1.00 97.88 155 MET A O 1
ATOM 1237 N N . ARG A 1 156 ? 2.050 13.757 -9.241 1.00 98.44 156 ARG A N 1
ATOM 1238 C CA . ARG A 1 156 ? 2.065 15.021 -9.969 1.00 98.44 156 ARG A CA 1
ATOM 1239 C C . ARG A 1 156 ? 3.329 15.188 -10.806 1.00 98.44 156 ARG A C 1
ATOM 1241 O O . ARG A 1 156 ? 3.217 15.596 -11.956 1.00 98.44 156 ARG A O 1
ATOM 1248 N N . ALA A 1 157 ? 4.502 14.885 -10.251 1.00 98.50 157 ALA A N 1
ATOM 1249 C CA . ALA A 1 157 ? 5.769 14.970 -10.974 1.00 98.50 157 ALA A CA 1
ATOM 1250 C C . ALA A 1 157 ? 5.816 13.978 -12.145 1.00 98.50 157 ALA A C 1
ATOM 1252 O O . ALA A 1 157 ? 6.194 14.350 -13.251 1.00 98.50 157 ALA A O 1
ATOM 1253 N N . ALA A 1 158 ? 5.362 12.737 -11.933 1.00 97.50 158 ALA A N 1
ATOM 1254 C CA . ALA A 1 158 ? 5.335 11.726 -12.985 1.00 97.50 158 ALA A CA 1
ATOM 1255 C C . ALA A 1 158 ? 4.457 12.133 -14.176 1.00 97.50 158 ALA A C 1
ATOM 1257 O O . ALA A 1 158 ? 4.822 11.884 -15.322 1.00 97.50 158 ALA A O 1
ATOM 1258 N N . GLU A 1 159 ? 3.308 12.750 -13.903 1.00 96.38 159 GLU A N 1
ATOM 1259 C CA . GLU A 1 159 ? 2.374 13.221 -14.926 1.00 96.38 159 GLU A CA 1
ATOM 1260 C C . GLU A 1 159 ? 2.829 14.521 -15.593 1.00 96.38 159 GLU A C 1
ATOM 1262 O O . GLU A 1 159 ? 2.671 14.674 -16.801 1.00 96.38 159 GLU A O 1
ATOM 1267 N N . ALA A 1 160 ? 3.385 15.461 -14.824 1.00 98.00 160 ALA A N 1
ATOM 1268 C CA . ALA A 1 160 ? 3.855 16.742 -15.349 1.00 98.00 160 ALA A CA 1
ATOM 1269 C C . ALA A 1 160 ? 5.049 16.571 -16.296 1.00 98.00 160 ALA A C 1
ATOM 1271 O O . ALA A 1 160 ? 5.110 17.244 -17.323 1.00 98.00 160 ALA A O 1
ATOM 1272 N N . ASP A 1 161 ? 5.942 15.635 -15.973 1.00 97.00 161 ASP A N 1
ATOM 1273 C CA . ASP A 1 161 ? 7.129 15.321 -16.767 1.00 97.00 161 ASP A CA 1
ATOM 1274 C C . ASP A 1 161 ? 6.888 14.141 -17.728 1.00 97.00 161 ASP A C 1
ATOM 1276 O O . ASP A 1 161 ? 7.835 13.536 -18.241 1.00 97.00 161 ASP A O 1
ATOM 1280 N N . ALA A 1 162 ? 5.622 13.773 -17.962 1.00 95.31 162 ALA A N 1
ATOM 1281 C CA . ALA A 1 162 ? 5.278 12.727 -18.911 1.00 95.31 162 ALA A CA 1
ATOM 1282 C C . ALA A 1 162 ? 5.744 13.109 -20.322 1.00 95.31 162 ALA A C 1
ATOM 1284 O O . ALA A 1 162 ? 5.533 14.225 -20.799 1.00 95.31 162 ALA A O 1
ATOM 1285 N N . ALA A 1 163 ? 6.359 12.153 -21.010 1.00 93.88 163 ALA A N 1
ATOM 1286 C CA . ALA A 1 163 ? 6.973 12.381 -22.310 1.00 93.88 163 ALA A CA 1
ATOM 1287 C C . ALA A 1 163 ? 6.742 11.187 -23.243 1.00 93.88 163 ALA A C 1
ATOM 1289 O O . ALA A 1 163 ? 6.466 10.074 -22.775 1.00 93.88 163 ALA A O 1
ATOM 1290 N N . PRO A 1 164 ? 6.871 11.387 -24.566 1.00 92.00 164 PRO A N 1
ATOM 1291 C CA . PRO A 1 164 ? 6.994 10.273 -25.491 1.00 92.00 164 PRO A CA 1
ATOM 1292 C C . PRO A 1 164 ? 8.152 9.355 -25.082 1.00 92.00 164 PRO A C 1
ATOM 1294 O O . PRO A 1 164 ? 9.191 9.806 -24.596 1.00 92.00 164 PRO A O 1
ATOM 1297 N N . TYR A 1 165 ? 7.965 8.057 -25.288 1.00 87.25 165 TYR A N 1
ATOM 1298 C CA . TYR A 1 165 ? 8.993 7.036 -25.092 1.00 87.25 165 TYR A CA 1
ATOM 1299 C C . TYR A 1 165 ? 9.063 6.162 -26.358 1.00 87.25 165 TYR A C 1
ATOM 1301 O O . TYR A 1 165 ? 8.785 6.648 -27.451 1.00 87.25 165 TYR A O 1
ATOM 1309 N N . GLU A 1 166 ? 9.449 4.892 -26.248 1.00 81.00 166 GLU A N 1
ATOM 1310 C CA . GLU A 1 166 ? 9.348 3.930 -27.343 1.00 81.00 166 GLU A CA 1
ATOM 1311 C C . GLU A 1 166 ? 7.874 3.671 -27.703 1.00 81.00 166 GLU A C 1
ATOM 1313 O O . GLU A 1 166 ? 7.059 3.355 -26.834 1.00 81.00 166 GLU A O 1
ATOM 1318 N N . GLY A 1 167 ? 7.546 3.784 -28.993 1.00 80.00 167 GLY A N 1
ATOM 1319 C CA . GLY A 1 167 ? 6.194 3.574 -29.521 1.00 80.00 167 GLY A CA 1
ATOM 1320 C C . GLY A 1 167 ? 5.322 4.834 -29.544 1.00 80.00 167 GLY A C 1
ATOM 1321 O O . GLY A 1 167 ? 5.818 5.960 -29.539 1.00 80.00 167 GLY A O 1
ATOM 1322 N N . GLU A 1 168 ? 4.005 4.636 -29.614 1.00 82.19 168 GLU A N 1
ATOM 1323 C CA . GLU A 1 168 ? 3.013 5.716 -29.623 1.00 82.19 168 GLU A CA 1
ATOM 1324 C C . GLU A 1 168 ? 2.504 6.022 -28.206 1.00 82.19 168 GLU A C 1
ATOM 1326 O O . GLU A 1 168 ? 2.339 5.125 -27.378 1.00 82.19 168 GLU A O 1
ATOM 1331 N N . GLY A 1 169 ? 2.213 7.297 -27.937 1.00 87.12 169 GLY A N 1
ATOM 1332 C CA . GLY A 1 169 ? 1.614 7.755 -26.683 1.00 87.12 169 GLY A CA 1
ATOM 1333 C C . GLY A 1 169 ? 2.576 8.473 -25.736 1.00 87.12 169 GLY A C 1
ATOM 1334 O O . GLY A 1 169 ? 3.723 8.777 -26.068 1.00 87.12 169 GLY A O 1
ATOM 1335 N N . LEU A 1 170 ? 2.064 8.784 -24.545 1.00 90.38 170 LEU A N 1
ATOM 1336 C CA . LEU A 1 170 ? 2.796 9.451 -23.471 1.00 90.38 170 LEU A CA 1
ATOM 1337 C C . LEU A 1 170 ? 2.974 8.494 -22.300 1.00 90.38 170 LEU A C 1
ATOM 1339 O O . LEU A 1 170 ? 2.053 7.769 -21.920 1.00 90.38 170 LEU A O 1
ATOM 1343 N N . TRP A 1 171 ? 4.164 8.529 -21.714 1.00 91.69 171 TRP A N 1
ATOM 1344 C CA . TRP A 1 171 ? 4.513 7.705 -20.572 1.00 91.69 171 TRP A CA 1
ATOM 1345 C C . TRP A 1 171 ? 4.843 8.601 -19.387 1.00 91.69 171 TRP A C 1
ATOM 1347 O O . TRP A 1 171 ? 5.642 9.530 -19.548 1.00 91.69 171 TRP A O 1
ATOM 1357 N N . PRO A 1 172 ? 4.290 8.317 -18.196 1.00 94.06 172 PRO A N 1
ATOM 1358 C CA . PRO A 1 172 ? 4.700 9.007 -16.985 1.00 94.06 172 PRO A CA 1
ATOM 1359 C C . PRO A 1 172 ? 6.215 8.915 -16.764 1.00 94.06 172 PRO A C 1
ATOM 1361 O O . PRO A 1 172 ? 6.851 7.904 -17.108 1.00 94.06 172 PRO A O 1
ATOM 1364 N N . ALA A 1 173 ? 6.794 9.956 -16.170 1.00 94.56 173 ALA A N 1
ATOM 1365 C CA . ALA A 1 173 ? 8.219 9.989 -15.886 1.00 94.56 173 ALA A CA 1
ATOM 1366 C C . ALA A 1 173 ? 8.630 8.847 -14.943 1.00 94.56 173 ALA A C 1
ATOM 1368 O O . ALA A 1 173 ? 7.944 8.504 -13.980 1.00 94.56 173 ALA A O 1
ATOM 1369 N N . ALA A 1 174 ? 9.786 8.250 -15.230 1.00 92.75 174 ALA A N 1
ATOM 1370 C CA . ALA A 1 174 ? 10.267 7.061 -14.535 1.00 92.75 174 ALA A CA 1
ATOM 1371 C C . ALA A 1 174 ? 10.665 7.336 -13.079 1.00 92.75 174 ALA A C 1
ATOM 1373 O O . ALA A 1 174 ? 10.343 6.546 -12.193 1.00 92.75 174 ALA A O 1
ATOM 1374 N N . GLU A 1 175 ? 11.394 8.424 -12.824 1.00 94.94 175 GLU A N 1
ATOM 1375 C CA . GLU A 1 175 ? 12.046 8.617 -11.525 1.00 94.94 175 GLU A CA 1
ATOM 1376 C C . GLU A 1 175 ? 11.093 8.769 -10.335 1.00 94.94 175 GLU A C 1
ATOM 1378 O O . GLU A 1 175 ? 11.322 8.092 -9.328 1.00 94.94 175 GLU A O 1
ATOM 1383 N N . PRO A 1 176 ? 9.997 9.548 -10.419 1.00 97.06 176 PRO A N 1
ATOM 1384 C CA . PRO A 1 176 ? 9.028 9.613 -9.327 1.00 97.06 176 PRO A CA 1
ATOM 1385 C C . PRO A 1 176 ? 8.475 8.231 -8.943 1.00 97.06 176 PRO A C 1
ATOM 1387 O O . PRO A 1 176 ? 8.348 7.914 -7.761 1.00 97.06 176 PRO A O 1
ATOM 1390 N N . TRP A 1 177 ? 8.237 7.355 -9.923 1.00 95.06 177 TRP A N 1
ATOM 1391 C CA . TRP A 1 177 ? 7.795 5.981 -9.682 1.00 95.06 177 TRP A CA 1
ATOM 1392 C C . TRP A 1 177 ? 8.862 5.096 -9.056 1.00 95.06 177 TRP A C 1
ATOM 1394 O O . TRP A 1 177 ? 8.541 4.318 -8.160 1.00 95.06 177 TRP A O 1
ATOM 1404 N N . ILE A 1 178 ? 10.121 5.200 -9.488 1.00 94.62 178 ILE A N 1
ATOM 1405 C CA . ILE A 1 178 ? 11.216 4.424 -8.888 1.00 94.62 178 ILE A CA 1
ATOM 1406 C C . ILE A 1 178 ? 11.423 4.866 -7.433 1.00 94.62 178 ILE A C 1
ATOM 1408 O O . ILE A 1 178 ? 11.593 4.014 -6.558 1.00 94.62 178 ILE A O 1
ATOM 1412 N N . ALA A 1 179 ? 11.378 6.174 -7.162 1.00 96.06 179 ALA A N 1
ATOM 1413 C CA . ALA A 1 179 ? 11.482 6.720 -5.813 1.00 96.06 179 ALA A CA 1
ATOM 1414 C C . ALA A 1 179 ? 10.327 6.226 -4.928 1.00 96.06 179 ALA A C 1
ATOM 1416 O O . ALA A 1 179 ? 10.576 5.609 -3.890 1.00 96.06 179 ALA A O 1
ATOM 1417 N N . MET A 1 180 ? 9.080 6.389 -5.384 1.00 96.38 180 MET A N 1
ATOM 1418 C CA . MET A 1 180 ? 7.896 5.928 -4.657 1.00 96.38 180 MET A CA 1
ATOM 1419 C C . MET A 1 180 ? 7.947 4.421 -4.389 1.00 96.38 180 MET A C 1
ATOM 1421 O O . MET A 1 180 ? 7.747 3.995 -3.256 1.00 96.38 180 MET A O 1
ATOM 1425 N N . ARG A 1 181 ? 8.266 3.607 -5.405 1.00 93.56 181 ARG A N 1
ATOM 1426 C CA . ARG A 1 181 ? 8.354 2.142 -5.290 1.00 93.56 181 ARG A CA 1
ATOM 1427 C C . ARG A 1 181 ? 9.352 1.702 -4.220 1.00 93.56 181 ARG A C 1
ATOM 1429 O O . ARG A 1 181 ? 9.117 0.711 -3.539 1.00 93.56 181 ARG A O 1
ATOM 1436 N N . ASN A 1 182 ? 10.463 2.421 -4.082 1.00 94.81 182 ASN A N 1
ATOM 1437 C CA . ASN A 1 182 ? 11.515 2.074 -3.133 1.00 94.81 182 ASN A CA 1
ATOM 1438 C C . ASN A 1 182 ? 11.247 2.594 -1.716 1.00 94.81 182 ASN A C 1
ATOM 1440 O O . ASN A 1 182 ? 11.782 2.020 -0.772 1.00 94.81 182 ASN A O 1
ATOM 1444 N N . TRP A 1 183 ? 10.489 3.680 -1.560 1.00 96.50 183 TRP A N 1
ATOM 1445 C CA . TRP A 1 183 ? 10.246 4.335 -0.271 1.00 96.50 183 TRP A CA 1
ATOM 1446 C C . TRP A 1 183 ? 8.916 3.924 0.377 1.00 96.50 183 TRP A C 1
ATOM 1448 O O . TRP A 1 183 ? 8.875 3.661 1.579 1.00 96.50 183 TRP A O 1
ATOM 1458 N N . TYR A 1 184 ? 7.844 3.810 -0.413 1.00 97.38 184 TYR A N 1
ATOM 1459 C CA . TYR A 1 184 ? 6.485 3.586 0.084 1.00 97.38 184 TYR A CA 1
ATOM 1460 C C . TYR A 1 184 ? 6.314 2.346 0.983 1.00 97.38 184 TYR A C 1
ATOM 1462 O O . TYR A 1 184 ? 5.609 2.463 1.982 1.00 97.38 184 TYR A O 1
ATOM 1470 N N . PRO A 1 185 ? 6.965 1.192 0.720 1.00 96.75 185 PRO A N 1
ATOM 1471 C CA . PRO A 1 185 ? 6.914 0.030 1.616 1.00 96.75 185 PRO A CA 1
ATOM 1472 C C . PRO A 1 185 ? 7.256 0.339 3.084 1.00 96.75 185 PRO A C 1
ATOM 1474 O O . PRO A 1 185 ? 6.580 -0.131 4.009 1.00 96.75 185 PRO A O 1
ATOM 1477 N N . ASP A 1 186 ? 8.289 1.155 3.306 1.00 96.81 186 ASP A N 1
ATOM 1478 C CA . ASP A 1 186 ? 8.731 1.539 4.648 1.00 96.81 186 ASP A CA 1
ATOM 1479 C C . ASP A 1 186 ? 7.780 2.586 5.241 1.00 96.81 186 ASP A C 1
ATOM 1481 O O . ASP A 1 186 ? 7.371 2.465 6.397 1.00 96.81 186 ASP A O 1
ATOM 1485 N N . ALA A 1 187 ? 7.352 3.557 4.428 1.00 97.81 187 ALA A N 1
ATOM 1486 C CA . ALA A 1 187 ? 6.388 4.576 4.835 1.00 97.81 187 ALA A CA 1
ATOM 1487 C C . ALA A 1 187 ? 5.044 3.960 5.261 1.00 97.81 187 ALA A C 1
ATOM 1489 O O . ALA A 1 187 ? 4.524 4.285 6.325 1.00 97.81 187 ALA A O 1
ATOM 1490 N N . TYR A 1 188 ? 4.509 3.003 4.498 1.00 97.94 188 TYR A N 1
ATOM 1491 C CA . TYR A 1 188 ? 3.272 2.303 4.849 1.00 97.94 188 TYR A CA 1
ATOM 1492 C C . TYR A 1 188 ? 3.416 1.508 6.151 1.00 97.94 188 TYR A C 1
ATOM 1494 O O . TYR A 1 188 ? 2.531 1.545 7.005 1.00 97.94 188 TYR A O 1
ATOM 1502 N N . SER A 1 189 ? 4.555 0.833 6.343 1.00 96.25 189 SER A N 1
ATOM 1503 C CA . SER A 1 189 ? 4.846 0.112 7.590 1.00 96.25 189 SER A CA 1
ATOM 1504 C C . SER A 1 189 ? 4.827 1.053 8.800 1.00 96.25 189 SER A C 1
ATOM 1506 O O . SER A 1 189 ? 4.318 0.703 9.865 1.00 96.25 189 SER A O 1
ATOM 1508 N N . ARG A 1 190 ? 5.348 2.270 8.628 1.00 98.00 190 ARG A N 1
ATOM 1509 C CA . ARG A 1 190 ? 5.330 3.310 9.653 1.00 98.00 190 ARG A CA 1
ATOM 1510 C C . ARG A 1 190 ? 3.924 3.863 9.897 1.00 98.00 190 ARG A C 1
ATOM 1512 O O . ARG A 1 190 ? 3.530 3.985 11.054 1.00 98.00 190 ARG A O 1
ATOM 1519 N N . VAL A 1 191 ? 3.143 4.107 8.846 1.00 98.50 191 VAL A N 1
ATOM 1520 C CA . VAL A 1 191 ? 1.731 4.518 8.944 1.00 98.50 191 VAL A CA 1
ATOM 1521 C C . VAL A 1 191 ? 0.898 3.484 9.711 1.00 98.50 191 VAL A C 1
ATOM 1523 O O . VAL A 1 191 ? 0.140 3.857 10.605 1.00 98.50 191 VAL A O 1
ATOM 1526 N N . ALA A 1 192 ? 1.074 2.188 9.439 1.00 97.88 192 ALA A N 1
ATOM 1527 C CA . ALA A 1 192 ? 0.403 1.127 10.193 1.00 97.88 192 ALA A CA 1
ATOM 1528 C C . ALA A 1 192 ? 0.788 1.156 11.686 1.00 97.88 192 ALA A C 1
ATOM 1530 O O . ALA A 1 192 ? -0.085 1.142 12.554 1.00 97.88 192 ALA A O 1
ATOM 1531 N N . ALA A 1 193 ? 2.081 1.306 11.992 1.00 98.06 193 ALA A N 1
ATOM 1532 C CA . ALA A 1 193 ? 2.559 1.422 13.369 1.00 98.06 193 ALA A CA 1
ATOM 1533 C C . ALA A 1 193 ? 2.019 2.675 14.089 1.00 98.06 193 ALA A C 1
ATOM 1535 O O . ALA A 1 193 ? 1.811 2.650 15.299 1.00 98.06 193 ALA A O 1
ATOM 1536 N N . ILE A 1 194 ? 1.770 3.777 13.375 1.00 98.69 194 ILE A N 1
ATOM 1537 C CA . ILE A 1 194 ? 1.136 4.975 13.944 1.00 98.69 194 ILE A CA 1
ATOM 1538 C C . ILE A 1 194 ? -0.298 4.676 14.391 1.00 98.69 194 ILE A C 1
ATOM 1540 O O . ILE A 1 194 ? -0.679 5.072 15.494 1.00 98.69 194 ILE A O 1
ATOM 1544 N N . VAL A 1 195 ? -1.078 3.950 13.580 1.00 98.50 195 VAL A N 1
ATOM 1545 C CA . VAL A 1 195 ? -2.439 3.526 13.955 1.00 98.50 195 VAL A CA 1
ATOM 1546 C C . VAL A 1 195 ? -2.400 2.697 15.241 1.00 98.50 195 VAL A C 1
ATOM 1548 O O . VAL A 1 195 ? -3.151 2.983 16.174 1.00 98.50 195 VAL A O 1
ATOM 1551 N N . GLU A 1 196 ? -1.478 1.733 15.336 1.00 97.75 196 GLU A N 1
ATOM 1552 C CA . GLU A 1 196 ? -1.269 0.926 16.548 1.00 97.75 196 GLU A CA 1
ATOM 1553 C C . GLU A 1 196 ? -0.897 1.779 17.763 1.00 97.75 196 GLU A C 1
ATOM 1555 O O . GLU A 1 196 ? -1.471 1.611 18.837 1.00 97.75 196 GLU A O 1
ATOM 1560 N N . GLN A 1 197 ? 0.041 2.716 17.604 1.00 98.25 197 GLN A N 1
ATOM 1561 C CA . GLN A 1 197 ? 0.521 3.572 18.691 1.00 98.25 197 GLN A CA 1
ATOM 1562 C C . GLN A 1 197 ? -0.570 4.501 19.231 1.00 98.25 197 GLN A C 1
ATOM 1564 O O . GLN A 1 197 ? -0.635 4.722 20.439 1.00 98.25 197 GLN A O 1
ATOM 1569 N N . LEU A 1 198 ? -1.416 5.048 18.355 1.00 98.44 198 LEU A N 1
ATOM 1570 C CA . LEU A 1 198 ? -2.480 5.973 18.750 1.00 98.44 198 LEU A CA 1
ATOM 1571 C C . LEU A 1 198 ? -3.700 5.253 19.335 1.00 98.44 198 LEU A C 1
ATOM 1573 O O . LEU A 1 198 ? -4.299 5.751 20.287 1.00 98.44 198 LEU A O 1
ATOM 1577 N N . ALA A 1 199 ? -4.073 4.091 18.792 1.00 97.50 199 ALA A N 1
ATOM 1578 C CA . ALA A 1 199 ? -5.234 3.335 19.264 1.00 97.50 199 ALA A CA 1
ATOM 1579 C C . ALA A 1 199 ? -4.915 2.416 20.459 1.00 97.50 199 ALA A C 1
ATOM 1581 O O . ALA A 1 199 ? -5.775 2.193 21.318 1.00 97.50 199 ALA A O 1
ATOM 1582 N N . ALA A 1 200 ? -3.682 1.908 20.532 1.00 96.44 200 ALA A N 1
ATOM 1583 C CA . ALA A 1 200 ? -3.133 1.090 21.611 1.00 96.44 200 ALA A CA 1
ATOM 1584 C C . ALA A 1 200 ? -4.097 -0.024 22.078 1.00 96.44 200 ALA A C 1
ATOM 1586 O O . ALA A 1 200 ? -4.682 -0.747 21.271 1.00 96.44 200 ALA A O 1
ATOM 1587 N N . GLY A 1 201 ? -4.292 -0.163 23.395 1.00 95.31 201 GLY A N 1
ATOM 1588 C CA . GLY A 1 201 ? -5.183 -1.171 23.982 1.00 95.31 201 GLY A CA 1
ATOM 1589 C C . GLY A 1 201 ? -6.653 -1.035 23.570 1.00 95.31 201 GLY A C 1
ATOM 1590 O O . GLY A 1 201 ? -7.404 -2.001 23.685 1.00 95.31 201 GLY A O 1
ATOM 1591 N N . GLY A 1 202 ? -7.068 0.119 23.034 1.00 95.25 202 GLY A N 1
ATOM 1592 C CA . GLY A 1 202 ? -8.420 0.308 22.514 1.00 95.25 202 GLY A CA 1
ATOM 1593 C C . GLY A 1 202 ? -8.741 -0.602 21.328 1.00 95.25 202 GLY A C 1
ATOM 1594 O O . GLY A 1 202 ? -9.905 -0.920 21.122 1.00 95.25 202 GLY A O 1
ATOM 1595 N N . LEU A 1 203 ? -7.731 -1.073 20.584 1.00 96.12 203 LEU A N 1
ATOM 1596 C CA . LEU A 1 203 ? -7.927 -2.038 19.494 1.00 96.12 203 LEU A CA 1
ATOM 1597 C C . LEU A 1 203 ? -8.377 -3.415 20.005 1.00 96.12 203 LEU A C 1
ATOM 1599 O O . LEU A 1 203 ? -9.121 -4.110 19.322 1.00 96.12 203 LEU A O 1
ATOM 1603 N N . MET A 1 204 ? -7.954 -3.797 21.215 1.00 92.56 204 MET A N 1
ATOM 1604 C CA . MET A 1 204 ? -8.307 -5.084 21.830 1.00 92.56 204 MET A CA 1
ATOM 1605 C C . MET A 1 204 ? -9.630 -5.021 22.589 1.00 92.56 204 MET A C 1
ATOM 1607 O O . MET A 1 204 ? -10.347 -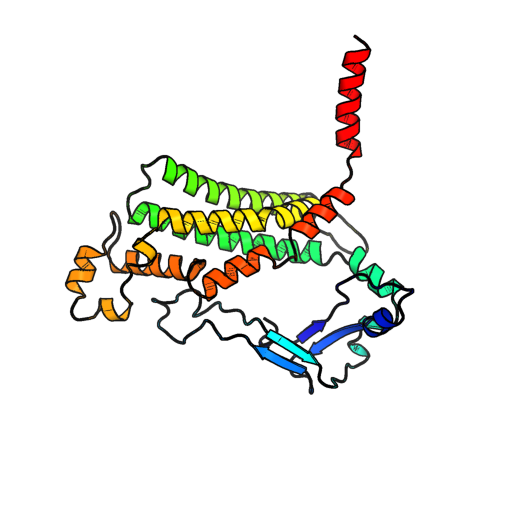6.012 22.705 1.00 92.56 204 MET A O 1
ATOM 1611 N N . LEU A 1 205 ? -9.944 -3.852 23.142 1.00 92.56 205 LEU A N 1
ATOM 1612 C CA . LEU A 1 205 ? -11.126 -3.625 23.959 1.00 92.56 205 LEU A CA 1
ATOM 1613 C C . LEU A 1 205 ? -12.271 -3.151 23.060 1.00 92.56 205 LEU A C 1
ATOM 1615 O O . LEU A 1 205 ? -12.656 -1.985 23.106 1.00 92.56 205 LEU A O 1
ATOM 1619 N N . THR A 1 206 ? -12.800 -4.042 22.216 1.00 95.06 206 THR A N 1
ATOM 1620 C CA . THR A 1 206 ? -13.979 -3.754 21.383 1.00 95.06 206 THR A CA 1
ATOM 1621 C C . THR A 1 206 ? -15.046 -4.853 21.511 1.00 95.06 206 THR A C 1
ATOM 1623 O O . THR A 1 206 ? -14.792 -5.999 21.136 1.00 95.06 206 THR A O 1
ATOM 1626 N N . PRO A 1 207 ? -16.256 -4.544 22.023 1.00 96.25 207 PRO A N 1
ATOM 1627 C CA . PRO A 1 207 ? -17.383 -5.471 21.983 1.00 96.25 207 PRO A CA 1
ATOM 1628 C C . PRO A 1 207 ? -17.847 -5.674 20.539 1.00 96.25 207 PRO A C 1
ATOM 1630 O O . PRO A 1 207 ? -17.589 -4.829 19.672 1.00 96.25 207 PRO A O 1
ATOM 1633 N N . THR A 1 208 ? -18.496 -6.804 20.271 1.00 95.38 208 THR A N 1
ATOM 1634 C CA . THR A 1 208 ? -19.090 -7.105 18.960 1.00 95.38 208 THR A CA 1
ATOM 1635 C C . THR A 1 208 ? -20.300 -6.221 18.676 1.00 95.38 208 THR A C 1
ATOM 1637 O O . THR A 1 208 ? -20.866 -5.587 19.572 1.00 95.38 208 THR A O 1
ATOM 1640 N N . GLU A 1 209 ? -20.723 -6.166 17.417 1.00 94.88 209 GLU A N 1
ATOM 1641 C CA . GLU A 1 209 ? -21.960 -5.485 17.040 1.00 94.88 209 GLU A CA 1
ATOM 1642 C C . GLU A 1 209 ? -23.186 -6.123 17.714 1.00 94.88 209 GLU A C 1
ATOM 1644 O O . GLU A 1 209 ? -24.126 -5.406 18.056 1.00 94.88 209 GLU A O 1
ATOM 1649 N N . GLU A 1 210 ? -23.169 -7.434 17.965 1.00 95.81 210 GLU A N 1
ATOM 1650 C CA . GLU A 1 210 ? -24.237 -8.132 18.689 1.00 95.81 210 GLU A CA 1
ATOM 1651 C C . GLU A 1 210 ? -24.320 -7.675 20.156 1.00 95.81 210 GLU A C 1
ATOM 1653 O O . GLU A 1 210 ? -25.404 -7.323 20.642 1.00 95.81 210 GLU A O 1
ATOM 1658 N N . ASP A 1 211 ? -23.169 -7.566 20.832 1.00 96.88 211 ASP A N 1
ATOM 1659 C CA . ASP A 1 211 ? -23.065 -7.127 22.232 1.00 96.88 211 ASP A CA 1
ATOM 1660 C C . ASP A 1 211 ? -23.702 -5.749 22.467 1.00 96.88 211 ASP A C 1
ATOM 1662 O O . ASP A 1 211 ? -24.237 -5.477 23.543 1.00 96.88 211 ASP A O 1
ATOM 1666 N N . MET A 1 212 ? -23.721 -4.887 21.445 1.00 96.00 212 MET A N 1
ATOM 1667 C CA . MET A 1 212 ? -24.348 -3.561 21.502 1.00 96.00 212 MET A CA 1
ATOM 1668 C C . MET A 1 212 ? -25.859 -3.587 21.764 1.00 96.00 212 MET A C 1
ATOM 1670 O O . MET A 1 212 ? -26.453 -2.547 22.055 1.00 96.00 212 MET A O 1
ATOM 1674 N N . SER A 1 213 ? -26.492 -4.747 21.603 1.00 96.50 213 SER A N 1
ATOM 1675 C CA . SER A 1 213 ? -27.902 -4.998 21.918 1.00 96.50 213 SER A CA 1
ATOM 1676 C C . SER A 1 213 ? -28.093 -6.080 22.986 1.00 96.50 213 SER A C 1
ATOM 1678 O O . SER A 1 213 ? -29.224 -6.454 23.293 1.00 96.50 213 SER A O 1
ATOM 1680 N N . GLY A 1 214 ? -26.993 -6.575 23.557 1.00 97.19 214 GLY A N 1
ATOM 1681 C CA . GLY A 1 214 ? -26.989 -7.643 24.544 1.00 97.19 214 GLY A CA 1
ATOM 1682 C C . GLY A 1 214 ? -27.284 -7.175 25.975 1.00 97.19 214 GLY A C 1
ATOM 1683 O O . GLY A 1 214 ? -27.559 -5.998 26.225 1.00 97.19 214 GLY A O 1
ATOM 1684 N N . PRO A 1 215 ? -27.179 -8.089 26.959 1.00 98.19 215 PRO A N 1
ATOM 1685 C CA . PRO A 1 215 ? -27.482 -7.799 28.364 1.00 98.19 215 PRO A CA 1
ATOM 1686 C C . PRO A 1 215 ? -26.644 -6.671 28.983 1.00 98.19 215 PRO A C 1
ATOM 1688 O O . PRO A 1 215 ? -27.099 -6.042 29.932 1.00 98.19 215 PRO A O 1
ATOM 1691 N N . LEU A 1 216 ? -25.444 -6.413 28.444 1.00 97.88 216 LEU A N 1
ATOM 1692 C CA . LEU A 1 216 ? -24.523 -5.362 28.895 1.00 97.88 216 LEU A CA 1
ATOM 1693 C C . LEU A 1 216 ? -24.572 -4.092 28.028 1.00 97.88 216 LEU A C 1
ATOM 1695 O O . LEU A 1 216 ? -23.669 -3.260 28.099 1.00 97.88 216 LEU A O 1
ATOM 1699 N N . ALA A 1 217 ? -25.592 -3.919 27.179 1.00 97.81 217 ALA A N 1
ATOM 1700 C CA . ALA A 1 217 ? -25.675 -2.774 26.268 1.00 97.81 217 ALA A CA 1
ATOM 1701 C C . ALA A 1 217 ? -25.641 -1.418 27.003 1.00 97.81 217 ALA A C 1
ATOM 1703 O O . ALA A 1 217 ? -25.053 -0.456 26.503 1.00 97.81 217 ALA A O 1
ATOM 1704 N N . GLY A 1 218 ? -26.226 -1.338 28.205 1.00 98.12 218 GLY A N 1
ATOM 1705 C CA . GLY A 1 218 ? -26.187 -0.134 29.042 1.00 98.12 218 GLY A CA 1
ATOM 1706 C C . GLY A 1 218 ? -24.771 0.199 29.523 1.00 98.12 218 GLY A C 1
ATOM 1707 O O . GLY A 1 218 ? -24.320 1.341 29.410 1.00 98.12 218 GLY A O 1
ATOM 1708 N N . GLU A 1 219 ? -24.042 -0.803 30.010 1.00 98.44 219 GLU A N 1
ATOM 1709 C CA . GLU A 1 219 ? -22.642 -0.699 30.414 1.00 98.44 219 GLU A CA 1
ATOM 1710 C C . GLU A 1 219 ? -21.751 -0.357 29.222 1.00 98.44 219 GLU A C 1
ATOM 1712 O O . GLU A 1 219 ? -20.902 0.527 29.334 1.00 98.44 219 GLU A O 1
ATOM 1717 N N . ILE A 1 220 ? -21.970 -0.989 28.067 1.00 98.19 220 ILE A N 1
ATOM 1718 C CA . ILE A 1 220 ? -21.234 -0.682 26.839 1.00 98.19 220 ILE A CA 1
ATOM 1719 C C . ILE A 1 220 ? -21.447 0.786 26.461 1.00 98.19 220 ILE A C 1
ATOM 1721 O O . ILE A 1 220 ? -20.475 1.522 26.289 1.00 98.19 220 ILE A O 1
ATOM 1725 N N . GLY A 1 221 ? -22.703 1.243 26.440 1.00 97.94 221 GLY A N 1
ATOM 1726 C CA . GLY A 1 221 ? -23.053 2.640 26.187 1.00 97.94 221 GLY A CA 1
ATOM 1727 C C . GLY A 1 221 ? -22.338 3.624 27.118 1.00 97.94 221 GLY A C 1
ATOM 1728 O O . GLY A 1 221 ? -21.895 4.684 26.679 1.00 97.94 221 GLY A O 1
ATOM 1729 N N . LYS A 1 222 ? -22.171 3.259 28.394 1.00 97.56 222 LYS A N 1
ATOM 1730 C CA . LYS A 1 222 ? -21.540 4.104 29.415 1.00 97.56 222 LYS A CA 1
ATOM 1731 C C . LYS A 1 222 ? -20.009 4.0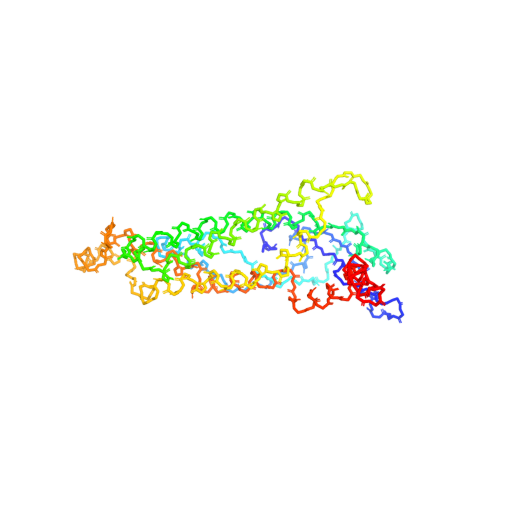84 29.378 1.00 97.56 222 LYS A C 1
ATOM 1733 O O . LYS A 1 222 ? -19.393 5.140 29.522 1.00 97.56 222 LYS A O 1
ATOM 1738 N N . TYR A 1 223 ? -19.390 2.911 29.245 1.00 97.06 223 TYR A N 1
ATOM 1739 C CA . TYR A 1 223 ? -17.944 2.729 29.435 1.00 97.06 223 TYR A CA 1
ATOM 1740 C C . TYR A 1 223 ? -17.134 2.778 28.136 1.00 97.06 223 TYR A C 1
ATOM 1742 O O . TYR A 1 223 ? -15.938 3.052 28.191 1.00 97.06 223 TYR A O 1
ATOM 1750 N N . TYR A 1 224 ? -17.766 2.579 26.975 1.00 97.12 224 TYR A N 1
ATOM 1751 C CA . TYR A 1 224 ? -17.080 2.618 25.677 1.00 97.12 224 TYR A CA 1
ATOM 1752 C C . TYR A 1 224 ? -17.230 3.947 24.931 1.00 97.12 224 TYR A C 1
ATOM 1754 O O . TYR A 1 224 ? -16.741 4.062 23.809 1.00 97.12 224 TYR A O 1
ATOM 1762 N N . GLN A 1 225 ? -17.854 4.968 25.526 1.00 96.31 225 GLN A N 1
ATOM 1763 C CA . GLN A 1 225 ? -17.941 6.299 24.915 1.00 96.31 225 GLN A CA 1
ATOM 1764 C C . GLN A 1 225 ? -16.557 6.939 24.697 1.00 96.31 225 GLN A C 1
ATOM 1766 O O . GLN A 1 225 ? -15.557 6.594 25.341 1.00 96.31 225 GLN A O 1
ATOM 1771 N N . GLY A 1 226 ? -16.482 7.837 23.720 1.00 95.25 226 GLY A N 1
ATOM 1772 C CA . GLY A 1 226 ? -15.327 8.690 23.466 1.00 95.25 226 GLY A CA 1
ATOM 1773 C C . GLY A 1 226 ? -15.458 10.045 24.157 1.00 95.25 226 GLY A C 1
ATOM 1774 O O . GLY A 1 226 ? -16.490 10.363 24.736 1.00 95.25 226 GLY A O 1
ATOM 1775 N N . ALA A 1 227 ? -14.414 10.863 24.056 1.00 96.25 227 ALA A N 1
ATOM 1776 C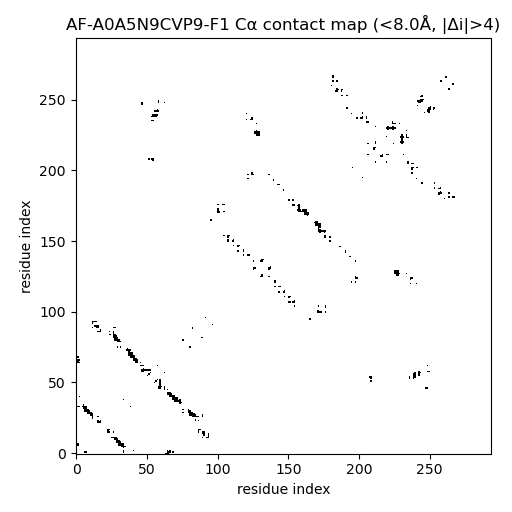 CA . ALA A 1 227 ? -14.442 12.259 24.481 1.00 96.25 227 ALA A CA 1
ATOM 1777 C C . ALA A 1 227 ? -15.441 13.095 23.658 1.00 96.25 227 ALA A C 1
ATOM 1779 O O . ALA A 1 227 ? -16.046 14.024 24.183 1.00 96.25 227 ALA A O 1
ATOM 1780 N N . SER A 1 228 ? -15.618 12.753 22.377 1.00 93.44 228 SER A N 1
ATOM 1781 C CA . SER A 1 228 ? -16.422 13.511 21.406 1.00 93.44 228 SER A CA 1
ATOM 1782 C C . SER A 1 228 ? -17.526 12.697 20.717 1.00 93.44 228 SER A C 1
ATOM 1784 O O . SER A 1 228 ? -18.316 13.262 19.963 1.00 93.44 228 SER A O 1
ATOM 1786 N N . ILE A 1 229 ? -17.599 11.381 20.951 1.00 97.06 229 ILE A N 1
ATOM 1787 C CA . ILE A 1 229 ? -18.510 10.465 20.244 1.00 97.06 229 ILE A CA 1
ATOM 1788 C C . ILE A 1 229 ? -19.110 9.408 21.177 1.00 97.06 229 ILE A C 1
ATOM 1790 O O . ILE A 1 229 ? -18.523 9.066 22.204 1.00 97.06 229 ILE A O 1
ATOM 1794 N N . ASP A 1 230 ? -20.260 8.847 20.798 1.00 97.88 230 ASP A N 1
ATOM 1795 C CA . ASP A 1 230 ? -20.895 7.757 21.541 1.00 97.88 230 ASP A CA 1
ATOM 1796 C C . ASP A 1 230 ? -20.127 6.423 21.438 1.00 97.88 230 ASP A C 1
ATOM 1798 O O . ASP A 1 230 ? -19.237 6.231 20.599 1.00 97.88 230 ASP A O 1
ATOM 1802 N N . ALA A 1 231 ? -20.496 5.479 22.308 1.00 97.31 231 ALA A N 1
ATOM 1803 C CA . ALA A 1 231 ? -19.871 4.164 22.391 1.00 97.31 231 ALA A CA 1
ATOM 1804 C C . ALA A 1 231 ? -19.953 3.364 21.086 1.00 97.31 231 ALA A C 1
ATOM 1806 O O . ALA A 1 231 ? -18.966 2.758 20.673 1.00 97.31 231 ALA A O 1
ATOM 1807 N N . ARG A 1 232 ? -21.102 3.376 20.401 1.00 96.62 232 ARG A N 1
ATOM 1808 C CA . ARG A 1 232 ? -21.299 2.596 19.175 1.00 96.62 232 ARG A CA 1
ATOM 1809 C C . ARG A 1 232 ? -20.393 3.103 18.063 1.00 96.62 232 ARG A C 1
ATOM 1811 O O . ARG A 1 232 ? -19.752 2.306 17.376 1.00 96.62 232 ARG A O 1
ATOM 1818 N N . ARG A 1 233 ? -20.307 4.424 17.895 1.00 97.44 233 ARG A N 1
ATOM 1819 C CA . ARG A 1 233 ? -19.430 5.034 16.893 1.00 97.44 233 ARG A CA 1
ATOM 1820 C C . ARG A 1 233 ? -17.959 4.774 17.205 1.00 97.44 233 ARG A C 1
ATOM 1822 O O . ARG A 1 233 ? -17.219 4.428 16.284 1.00 97.44 233 ARG A O 1
ATOM 1829 N N . LYS A 1 234 ? -17.551 4.889 18.474 1.00 97.56 234 LYS A N 1
ATOM 1830 C CA . LYS A 1 234 ? -16.173 4.609 18.896 1.00 97.56 234 LYS A CA 1
ATOM 1831 C C . LYS A 1 234 ? -15.797 3.152 18.659 1.00 97.56 234 LYS A C 1
ATOM 1833 O O . LYS A 1 234 ? -14.788 2.898 18.016 1.00 97.56 234 LYS A O 1
ATOM 1838 N N . VAL A 1 235 ? -16.618 2.198 19.087 1.00 97.75 235 VAL A N 1
ATOM 1839 C CA . VAL A 1 235 ? -16.324 0.773 18.875 1.00 97.75 235 VAL A CA 1
ATOM 1840 C C . VAL A 1 235 ? -16.181 0.453 17.390 1.00 97.75 235 VAL A C 1
ATOM 1842 O O . VAL A 1 235 ? -15.181 -0.139 17.003 1.00 97.75 235 VAL A O 1
ATOM 1845 N N . ARG A 1 236 ? -17.101 0.914 16.534 1.00 97.50 236 ARG A N 1
ATOM 1846 C CA . ARG A 1 236 ? -17.001 0.681 15.082 1.00 97.50 236 ARG A CA 1
ATOM 1847 C C . ARG A 1 236 ? -15.738 1.289 14.467 1.00 97.50 236 ARG A C 1
ATOM 1849 O O . ARG A 1 236 ? -15.132 0.666 13.604 1.00 97.50 236 ARG A O 1
ATOM 1856 N N . LEU A 1 237 ? -15.319 2.475 14.915 1.00 98.25 237 LEU A N 1
ATOM 1857 C CA . LEU A 1 237 ? -14.058 3.084 14.483 1.00 98.25 237 LEU A CA 1
ATOM 1858 C C . LEU A 1 237 ? -12.848 2.221 14.872 1.00 98.25 237 LEU A C 1
ATOM 1860 O O . LEU A 1 237 ? -11.957 2.015 14.053 1.00 98.25 237 LEU A O 1
ATOM 1864 N N . PHE A 1 238 ? -12.817 1.698 16.096 1.00 98.12 238 PHE A N 1
ATOM 1865 C CA . PHE A 1 2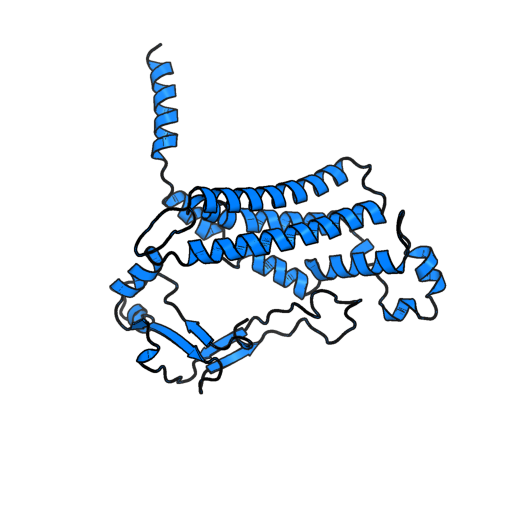38 ? -11.706 0.868 16.560 1.00 98.12 238 PHE A CA 1
ATOM 1866 C C . PHE A 1 238 ? -11.706 -0.527 15.928 1.00 98.12 238 PHE A C 1
ATOM 1868 O O . PHE A 1 238 ? -10.632 -1.039 15.631 1.00 98.12 238 PHE A O 1
ATOM 1875 N N . ARG A 1 239 ? -12.875 -1.113 15.635 1.00 97.56 239 ARG A N 1
ATOM 1876 C CA . ARG A 1 239 ? -12.963 -2.354 14.845 1.00 97.56 239 ARG A CA 1
ATOM 1877 C C . ARG A 1 239 ? -12.504 -2.139 13.408 1.00 97.56 239 ARG A C 1
ATOM 1879 O O . ARG A 1 239 ? -11.748 -2.952 12.896 1.00 97.56 239 ARG A O 1
ATOM 1886 N N . LEU A 1 240 ? -12.869 -1.011 12.793 1.00 98.06 240 LEU A N 1
ATOM 1887 C CA . LEU A 1 240 ? -12.350 -0.617 11.482 1.00 98.06 240 LEU A CA 1
ATOM 1888 C C . LEU A 1 240 ? -10.822 -0.480 11.494 1.00 98.06 240 LEU A C 1
ATOM 1890 O O . LEU A 1 240 ? -10.152 -1.012 10.612 1.00 98.06 240 LEU A O 1
ATOM 1894 N N . ALA A 1 241 ? -10.271 0.207 12.496 1.00 98.31 241 ALA A N 1
ATOM 1895 C CA . ALA A 1 241 ? -8.827 0.333 12.653 1.00 98.31 241 ALA A CA 1
ATOM 1896 C C . ALA A 1 241 ? -8.169 -1.038 12.860 1.00 98.31 241 ALA A C 1
ATOM 1898 O O . ALA A 1 241 ? -7.166 -1.330 12.226 1.00 98.31 241 ALA A O 1
ATOM 1899 N N . TRP A 1 242 ? -8.747 -1.912 13.686 1.00 97.88 242 TRP A N 1
ATOM 1900 C CA . TRP A 1 242 ? -8.207 -3.251 13.902 1.00 97.88 242 TRP A CA 1
ATOM 1901 C C . TRP A 1 242 ? -8.262 -4.123 12.644 1.00 97.88 242 TRP A C 1
ATOM 1903 O O . TRP A 1 242 ? -7.293 -4.813 12.339 1.00 97.88 242 TRP A O 1
ATOM 1913 N N . ASP A 1 243 ? -9.343 -4.057 11.871 1.00 97.69 243 ASP A N 1
ATOM 1914 C CA . ASP A 1 243 ? -9.471 -4.807 10.621 1.00 97.69 243 ASP A CA 1
ATOM 1915 C C . ASP A 1 243 ? -8.502 -4.306 9.537 1.00 97.69 243 ASP A C 1
ATOM 1917 O O . ASP A 1 243 ? -8.025 -5.083 8.718 1.00 97.69 243 ASP A O 1
ATOM 1921 N N . LEU A 1 244 ? -8.128 -3.024 9.571 1.00 97.50 244 LEU A N 1
ATOM 1922 C CA . LEU A 1 244 ? -7.132 -2.442 8.670 1.00 97.50 244 LEU A CA 1
ATOM 1923 C C . LEU A 1 244 ? -5.710 -2.988 8.896 1.00 97.50 244 LEU A C 1
ATOM 1925 O O . LEU A 1 244 ? -4.958 -3.101 7.929 1.00 97.50 244 LEU A O 1
ATOM 1929 N N . ILE A 1 245 ? -5.324 -3.292 10.141 1.00 96.12 245 ILE A N 1
ATOM 1930 C CA . ILE A 1 245 ? -3.923 -3.607 10.494 1.00 96.12 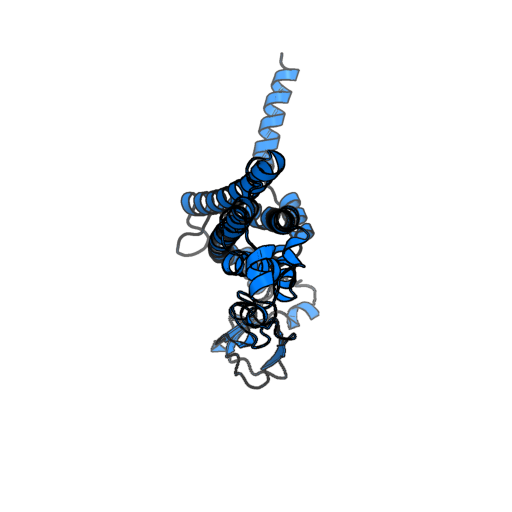245 ILE A CA 1
ATOM 1931 C C . ILE A 1 245 ? -3.721 -4.963 11.186 1.00 96.12 245 ILE A C 1
ATOM 1933 O O . ILE A 1 245 ? -2.764 -5.669 10.879 1.00 96.12 245 ILE A O 1
ATOM 1937 N N . GLY A 1 246 ? -4.607 -5.350 12.099 1.00 94.94 246 GLY A N 1
ATOM 1938 C CA . GLY A 1 246 ? -4.362 -6.421 13.066 1.00 94.94 246 GLY A CA 1
ATOM 1939 C C . GLY A 1 246 ? -5.028 -7.761 12.765 1.00 94.94 246 GLY A C 1
ATOM 1940 O O . GLY A 1 246 ? -4.577 -8.794 13.259 1.00 94.94 246 GLY A O 1
ATOM 1941 N N . THR A 1 247 ? -6.084 -7.785 11.950 1.00 96.38 247 THR A N 1
ATOM 1942 C CA . THR A 1 247 ? -6.686 -9.046 11.487 1.00 96.38 247 THR A CA 1
ATOM 1943 C C . THR A 1 247 ? -5.784 -9.739 10.460 1.00 96.38 247 THR A C 1
ATOM 1945 O O . THR A 1 247 ? -4.807 -9.164 9.975 1.00 96.38 247 THR A O 1
ATOM 1948 N N . GLN A 1 248 ? -6.109 -10.984 10.080 1.00 96.25 248 GLN A N 1
ATOM 1949 C CA . GLN A 1 248 ? -5.395 -11.668 8.991 1.00 96.25 248 GLN A CA 1
ATOM 1950 C C . GLN A 1 248 ? -5.412 -10.837 7.699 1.00 96.25 248 GLN A C 1
ATOM 1952 O O . GLN A 1 248 ? -4.386 -10.729 7.031 1.00 96.25 248 GLN A O 1
ATOM 1957 N N . PHE A 1 249 ? -6.542 -10.183 7.406 1.00 97.38 249 PHE A N 1
ATOM 1958 C CA . PHE A 1 249 ? -6.668 -9.246 6.295 1.00 97.38 249 PHE A CA 1
ATOM 1959 C C . PHE A 1 249 ? -5.720 -8.050 6.440 1.00 97.38 249 PHE A C 1
ATOM 1961 O O . PHE A 1 249 ? -4.924 -7.801 5.535 1.00 97.38 249 PHE A O 1
ATOM 1968 N N . GLY A 1 250 ? -5.747 -7.344 7.574 1.00 96.81 250 GLY A N 1
ATOM 1969 C CA . GLY A 1 250 ? -4.884 -6.180 7.794 1.00 96.81 250 GLY A CA 1
ATOM 1970 C C . GLY A 1 250 ? -3.387 -6.512 7.752 1.00 96.81 250 GLY A C 1
ATOM 1971 O O . GLY A 1 250 ? -2.589 -5.830 7.101 1.00 96.81 250 GLY A O 1
ATOM 1972 N N . SER A 1 251 ? -3.002 -7.642 8.345 1.00 95.75 251 SER A N 1
ATOM 1973 C CA . SER A 1 251 ? -1.627 -8.148 8.292 1.00 95.75 251 SER A CA 1
ATOM 1974 C C . SER A 1 251 ? -1.209 -8.531 6.866 1.00 95.75 251 SER A C 1
ATOM 1976 O O . SER A 1 251 ? -0.106 -8.186 6.431 1.00 95.75 251 SER A O 1
ATOM 1978 N N . ARG A 1 252 ? -2.100 -9.173 6.092 1.00 96.88 252 ARG A N 1
ATOM 1979 C CA . ARG A 1 252 ? -1.887 -9.456 4.661 1.00 96.88 252 ARG A CA 1
ATOM 1980 C C . ARG A 1 252 ? -1.714 -8.171 3.860 1.00 96.88 252 ARG A C 1
ATOM 1982 O O . ARG A 1 252 ? -0.842 -8.128 2.999 1.00 96.88 252 ARG A O 1
ATOM 1989 N N . GLN A 1 253 ? -2.491 -7.121 4.135 1.00 96.44 253 GLN A N 1
ATOM 1990 C CA . GLN A 1 253 ? -2.341 -5.822 3.467 1.00 96.44 253 GLN A CA 1
ATOM 1991 C C . GLN A 1 253 ? -0.962 -5.205 3.736 1.00 96.44 253 GLN A C 1
ATOM 1993 O O . GLN A 1 253 ? -0.325 -4.717 2.807 1.00 96.44 253 GLN A O 1
ATOM 1998 N N . THR A 1 254 ? -0.455 -5.286 4.968 1.00 94.88 254 THR A N 1
ATOM 1999 C CA . THR A 1 254 ? 0.907 -4.826 5.292 1.00 94.88 254 THR A CA 1
ATOM 2000 C C . THR A 1 254 ? 1.978 -5.614 4.542 1.00 94.88 254 THR A C 1
ATOM 2002 O O . THR A 1 254 ? 2.919 -5.023 4.009 1.00 94.88 254 THR A O 1
ATOM 2005 N N . LEU A 1 255 ? 1.829 -6.939 4.441 1.00 96.12 255 LEU A N 1
ATOM 2006 C CA . LEU A 1 255 ? 2.736 -7.768 3.646 1.00 96.12 255 LEU A CA 1
ATOM 2007 C C . LEU A 1 255 ? 2.669 -7.415 2.151 1.00 96.12 255 LEU A C 1
ATOM 2009 O O . LEU A 1 255 ? 3.707 -7.306 1.497 1.00 96.12 255 LEU A O 1
ATOM 2013 N N . TYR A 1 256 ? 1.457 -7.203 1.633 1.00 96.19 256 TYR A N 1
ATOM 2014 C CA . TYR A 1 256 ? 1.211 -6.795 0.255 1.00 96.19 256 TYR A CA 1
ATOM 2015 C C . TYR A 1 256 ? 1.903 -5.468 -0.060 1.00 96.19 256 TYR A C 1
ATOM 2017 O O . TYR A 1 256 ? 2.726 -5.427 -0.965 1.00 96.19 256 TYR A O 1
ATOM 2025 N N . GLU A 1 257 ? 1.662 -4.401 0.705 1.00 95.94 257 GLU A N 1
ATOM 2026 C CA . GLU A 1 257 ? 2.290 -3.099 0.425 1.00 95.94 257 GLU A CA 1
ATOM 2027 C C . GLU A 1 257 ? 3.821 -3.156 0.532 1.00 95.94 257 GLU A C 1
ATOM 2029 O O . GLU A 1 257 ? 4.520 -2.400 -0.144 1.00 95.94 257 GLU A O 1
ATOM 2034 N N . ARG A 1 258 ? 4.358 -4.087 1.333 1.00 94.19 258 ARG A N 1
ATOM 2035 C CA . ARG A 1 258 ? 5.802 -4.279 1.468 1.00 94.19 258 ARG A CA 1
ATOM 2036 C C . ARG A 1 258 ? 6.449 -4.943 0.253 1.00 94.19 258 ARG A C 1
ATOM 2038 O O . ARG A 1 258 ? 7.548 -4.546 -0.124 1.00 94.19 258 ARG A O 1
ATOM 2045 N N . PHE A 1 259 ? 5.798 -5.946 -0.337 1.00 94.19 259 PHE A N 1
ATOM 2046 C CA . PHE A 1 259 ? 6.415 -6.818 -1.350 1.00 94.19 259 PHE A CA 1
ATOM 2047 C C . PHE A 1 259 ? 5.688 -6.863 -2.695 1.00 94.19 259 PHE A C 1
ATOM 2049 O O . PHE A 1 259 ? 6.137 -7.570 -3.594 1.00 94.19 259 PHE A O 1
ATOM 2056 N N . PHE A 1 260 ? 4.608 -6.103 -2.880 1.00 90.12 260 PHE A N 1
ATOM 2057 C CA . PHE A 1 260 ? 3.816 -6.090 -4.115 1.00 90.12 260 PHE A CA 1
ATOM 2058 C C . PHE A 1 260 ? 4.672 -5.854 -5.371 1.00 90.12 260 PHE A C 1
ATOM 2060 O O . PHE A 1 260 ? 4.470 -6.503 -6.391 1.00 90.12 260 PHE A O 1
ATOM 2067 N N . ASN A 1 261 ? 5.664 -4.963 -5.287 1.00 86.88 261 ASN A N 1
ATOM 2068 C CA . ASN A 1 261 ? 6.582 -4.652 -6.389 1.00 86.88 261 ASN A CA 1
ATOM 2069 C C . ASN A 1 261 ? 7.891 -5.473 -6.366 1.00 86.88 261 ASN A C 1
ATOM 2071 O O . ASN A 1 261 ? 8.821 -5.167 -7.115 1.00 86.88 261 ASN A O 1
ATOM 2075 N N . GLY A 1 262 ? 7.979 -6.497 -5.515 1.00 88.38 262 GLY A N 1
ATOM 2076 C CA . GLY A 1 262 ? 9.169 -7.320 -5.304 1.00 88.38 262 GLY A CA 1
ATOM 2077 C C . GLY A 1 262 ? 9.976 -6.937 -4.061 1.00 88.38 262 GLY A C 1
ATOM 2078 O O . GLY A 1 262 ? 9.574 -6.098 -3.256 1.00 88.38 262 GLY A O 1
ATOM 2079 N N . ASP A 1 263 ? 11.130 -7.584 -3.900 1.00 91.38 263 ASP A N 1
ATOM 2080 C CA . ASP A 1 263 ? 12.034 -7.360 -2.770 1.00 91.38 263 ASP A CA 1
ATOM 2081 C C . ASP A 1 263 ? 12.676 -5.965 -2.832 1.00 91.38 263 ASP A C 1
ATOM 2083 O O . ASP A 1 263 ? 13.485 -5.661 -3.713 1.00 91.38 263 ASP A O 1
ATOM 2087 N N . VAL A 1 264 ? 12.346 -5.127 -1.849 1.00 89.94 264 VAL A N 1
ATOM 2088 C CA . VAL A 1 264 ? 12.838 -3.752 -1.714 1.00 89.94 264 VAL A CA 1
ATOM 2089 C C . VAL A 1 264 ? 14.368 -3.683 -1.685 1.00 89.94 264 VAL A C 1
ATOM 2091 O O . VAL A 1 264 ? 14.938 -2.729 -2.219 1.00 89.94 264 VAL A O 1
ATOM 2094 N N . VAL A 1 265 ? 15.054 -4.687 -1.128 1.00 93.38 265 VAL A N 1
ATOM 2095 C CA . VAL A 1 265 ? 16.525 -4.729 -1.112 1.00 93.38 265 VAL A CA 1
ATOM 2096 C C . VAL A 1 265 ? 17.063 -4.823 -2.535 1.00 93.38 265 VAL A C 1
ATOM 2098 O O . VAL A 1 265 ? 17.905 -4.012 -2.923 1.00 93.38 265 VAL A O 1
ATOM 2101 N N . GLN A 1 266 ? 16.530 -5.739 -3.344 1.00 91.50 266 GLN A N 1
ATOM 2102 C CA . GLN A 1 266 ? 16.930 -5.884 -4.745 1.00 91.50 266 GLN A CA 1
ATOM 2103 C C . GLN A 1 266 ? 16.585 -4.636 -5.564 1.00 91.50 266 GLN A C 1
ATOM 2105 O O . GLN A 1 266 ? 17.384 -4.185 -6.387 1.00 91.50 266 GLN A O 1
ATOM 2110 N N . LEU A 1 267 ? 15.423 -4.023 -5.313 1.00 91.62 267 LEU A N 1
ATOM 2111 C CA . LEU A 1 267 ? 15.021 -2.790 -5.992 1.00 91.62 267 LEU A CA 1
ATOM 2112 C C . LEU A 1 267 ? 15.967 -1.618 -5.675 1.00 91.62 267 LEU A C 1
ATOM 2114 O O . LEU A 1 267 ? 16.306 -0.839 -6.572 1.00 91.62 267 LEU A O 1
ATOM 2118 N N . ARG A 1 268 ? 16.418 -1.498 -4.421 1.00 94.88 268 ARG A N 1
ATOM 2119 C CA . ARG A 1 268 ? 17.385 -0.479 -3.980 1.00 94.88 268 ARG A CA 1
ATOM 2120 C C . ARG A 1 268 ? 18.796 -0.762 -4.493 1.00 94.88 268 ARG A C 1
ATOM 2122 O O . ARG A 1 268 ? 19.450 0.171 -4.947 1.00 94.88 268 ARG A O 1
ATOM 2129 N N . GLN A 1 269 ? 19.235 -2.022 -4.499 1.00 95.94 269 GLN A N 1
ATOM 2130 C CA . GLN A 1 269 ? 20.506 -2.433 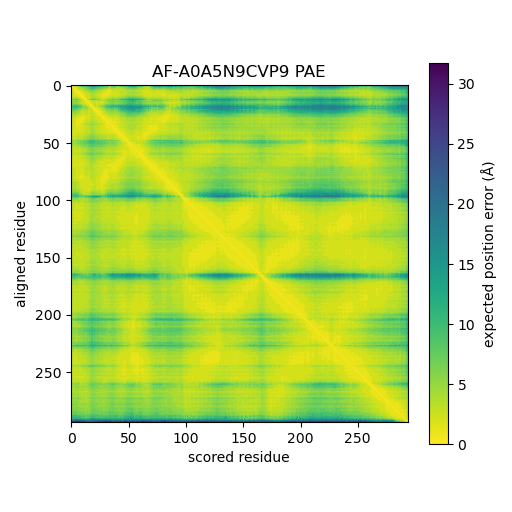-5.109 1.00 95.94 269 GLN A CA 1
ATOM 2131 C C . GLN A 1 269 ? 20.544 -2.094 -6.598 1.00 95.94 269 GLN A C 1
ATOM 2133 O O . GLN A 1 269 ? 21.509 -1.497 -7.068 1.00 95.94 269 GLN A O 1
ATOM 2138 N N . ARG A 1 270 ? 19.470 -2.405 -7.334 1.00 90.50 270 ARG A N 1
ATOM 2139 C CA . ARG A 1 270 ? 19.357 -2.033 -8.745 1.00 90.50 270 ARG A CA 1
ATOM 2140 C C . ARG A 1 270 ? 19.402 -0.518 -8.920 1.00 90.50 270 ARG A C 1
ATOM 2142 O O . ARG A 1 270 ? 20.134 -0.056 -9.781 1.00 90.50 270 ARG A O 1
ATOM 2149 N N . ARG A 1 271 ? 18.678 0.249 -8.090 1.00 93.56 271 ARG A N 1
ATOM 2150 C CA . ARG A 1 271 ? 18.737 1.721 -8.125 1.00 93.56 271 ARG A CA 1
ATOM 2151 C C . ARG A 1 271 ? 20.168 2.217 -7.933 1.00 93.56 271 ARG A C 1
ATOM 2153 O O . ARG A 1 271 ? 20.611 3.011 -8.743 1.00 93.56 271 ARG A O 1
ATOM 2160 N N . TYR A 1 272 ? 20.884 1.727 -6.922 1.00 96.06 272 TYR A N 1
ATOM 2161 C CA . TYR A 1 272 ? 22.286 2.085 -6.687 1.00 96.06 272 TYR A CA 1
ATOM 2162 C C . TYR A 1 272 ? 23.171 1.777 -7.903 1.00 96.06 272 TYR A C 1
ATOM 2164 O O . TYR A 1 272 ? 23.928 2.630 -8.347 1.00 96.06 272 TYR A O 1
ATOM 2172 N N . ALA A 1 273 ? 23.035 0.581 -8.480 1.00 95.38 273 ALA A N 1
ATOM 2173 C CA . ALA A 1 273 ? 23.870 0.148 -9.595 1.00 95.38 273 ALA A CA 1
ATOM 2174 C C . ALA A 1 273 ? 23.603 0.902 -10.910 1.00 95.38 273 ALA A C 1
ATOM 2176 O O . ALA A 1 273 ? 24.484 0.947 -11.763 1.00 95.38 273 ALA A O 1
ATOM 2177 N N . THR A 1 274 ? 22.396 1.444 -11.109 1.00 90.56 274 THR A N 1
ATOM 2178 C CA . THR A 1 274 ? 21.986 2.042 -12.392 1.00 90.56 274 THR A CA 1
ATOM 2179 C C . THR A 1 274 ? 21.689 3.538 -12.325 1.00 90.56 274 THR A C 1
ATOM 2181 O O . THR A 1 274 ? 21.217 4.088 -13.317 1.00 90.56 274 THR A O 1
ATOM 2184 N N . TYR A 1 275 ? 21.869 4.193 -11.176 1.00 96.00 275 TYR A N 1
ATOM 2185 C CA . TYR A 1 275 ? 21.623 5.630 -11.061 1.00 96.00 275 TYR A CA 1
ATOM 2186 C C . TYR A 1 275 ? 22.709 6.422 -11.801 1.00 96.00 275 TYR A C 1
ATOM 2188 O O . TYR A 1 275 ? 23.885 6.068 -11.751 1.00 96.00 275 TYR A O 1
ATOM 2196 N N . ASP A 1 276 ? 22.315 7.493 -12.487 1.00 95.62 276 ASP A N 1
ATOM 2197 C CA . ASP A 1 276 ? 23.255 8.401 -13.141 1.00 95.62 276 ASP A CA 1
ATOM 2198 C C . ASP A 1 276 ? 23.785 9.422 -12.124 1.00 95.62 276 ASP A C 1
ATOM 2200 O O . ASP A 1 276 ? 23.069 10.326 -11.685 1.00 95.62 276 ASP A O 1
ATOM 2204 N N . TYR A 1 277 ? 25.051 9.258 -11.746 1.00 97.31 277 TYR A N 1
ATOM 2205 C CA . TYR A 1 277 ? 25.739 10.117 -10.784 1.00 97.31 277 TYR A CA 1
ATOM 2206 C C . TYR A 1 277 ? 26.397 11.347 -11.419 1.00 97.31 277 TYR A C 1
ATOM 2208 O O . TYR A 1 277 ? 26.824 12.235 -10.686 1.00 97.31 277 TYR A O 1
ATOM 2216 N N . SER A 1 278 ? 26.406 11.474 -12.752 1.00 98.12 278 SER A N 1
ATOM 2217 C CA . SER A 1 278 ? 27.172 12.504 -13.471 1.00 98.12 278 SER A CA 1
ATOM 2218 C C . SER A 1 278 ? 26.938 13.929 -12.957 1.00 98.12 278 SER A C 1
ATOM 2220 O O . SER A 1 278 ? 27.885 14.692 -12.777 1.00 98.12 278 SER A O 1
ATOM 2222 N N . ARG A 1 279 ? 25.683 14.296 -12.665 1.00 97.38 279 ARG A N 1
ATOM 2223 C CA . ARG A 1 279 ? 25.338 15.619 -12.117 1.00 97.38 279 ARG A CA 1
ATOM 2224 C C . ARG A 1 279 ? 25.811 15.819 -10.677 1.00 97.38 279 ARG A C 1
ATOM 2226 O O . ARG A 1 279 ? 26.180 16.936 -10.325 1.00 97.38 279 ARG A O 1
ATOM 2233 N N . ALA A 1 280 ? 25.747 14.777 -9.849 1.00 97.69 280 ALA A N 1
ATOM 2234 C CA . ALA A 1 280 ? 26.197 14.839 -8.461 1.00 97.69 280 ALA A CA 1
ATOM 2235 C C . ALA A 1 280 ? 27.726 14.943 -8.401 1.00 97.69 280 ALA A C 1
ATOM 2237 O O . ALA A 1 280 ? 28.247 15.824 -7.718 1.00 97.69 280 ALA A O 1
ATOM 2238 N N . ASP A 1 281 ? 28.417 14.123 -9.194 1.00 98.44 281 ASP A N 1
ATOM 2239 C CA . ASP A 1 281 ? 29.874 14.125 -9.304 1.00 98.44 281 ASP A CA 1
ATOM 2240 C C . ASP A 1 281 ? 30.370 15.472 -9.840 1.00 98.44 281 ASP A C 1
ATOM 2242 O O . ASP A 1 281 ? 31.216 16.105 -9.220 1.00 98.44 281 ASP A O 1
ATOM 2246 N N . ALA A 1 282 ? 29.764 15.997 -10.912 1.00 98.31 282 ALA A N 1
ATOM 2247 C CA . ALA A 1 282 ? 30.117 17.313 -11.448 1.00 98.31 282 ALA A CA 1
ATOM 2248 C C . ALA A 1 282 ? 29.929 18.449 -10.426 1.00 98.31 282 ALA A C 1
ATOM 2250 O O . ALA A 1 282 ? 30.718 19.391 -10.401 1.00 98.31 282 ALA A O 1
ATOM 2251 N N . SER A 1 283 ? 28.897 18.371 -9.578 1.00 98.00 283 SER A N 1
ATOM 2252 C CA . SER A 1 283 ? 28.682 19.360 -8.517 1.00 98.00 283 SER A CA 1
ATOM 2253 C C . SER A 1 283 ? 29.777 19.310 -7.451 1.00 98.00 283 SER A C 1
ATOM 2255 O O . SER A 1 283 ? 30.159 20.361 -6.940 1.00 98.00 283 SER A O 1
ATOM 2257 N N . LEU A 1 284 ? 30.250 18.113 -7.094 1.00 98.00 284 LEU A N 1
ATOM 2258 C CA . LEU A 1 284 ? 31.345 17.941 -6.142 1.00 98.00 284 LEU A CA 1
ATOM 2259 C C . LEU A 1 284 ? 32.665 18.427 -6.744 1.00 98.00 284 LEU A C 1
ATOM 2261 O 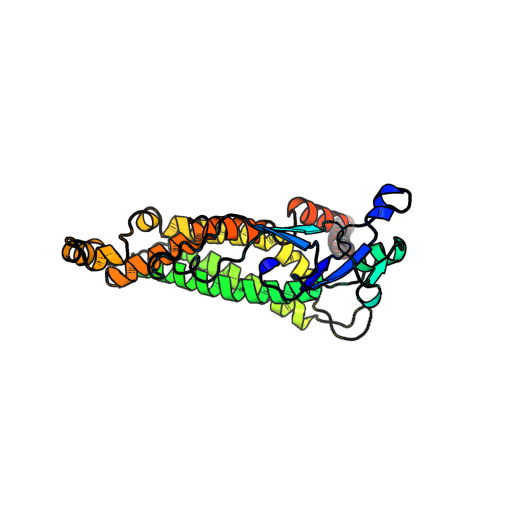O . LEU A 1 284 ? 33.358 19.220 -6.115 1.00 98.00 284 LEU A O 1
ATOM 2265 N N . GLU A 1 285 ? 32.976 18.002 -7.968 1.00 98.00 285 GLU A N 1
ATOM 2266 C CA . GLU A 1 285 ? 34.204 18.382 -8.673 1.00 98.00 285 GLU A CA 1
ATOM 2267 C C . GLU A 1 285 ? 34.317 19.898 -8.853 1.00 98.00 285 GLU A C 1
ATOM 2269 O O . GLU A 1 285 ? 35.384 20.468 -8.632 1.00 98.00 285 GLU A O 1
ATOM 2274 N N . LEU A 1 286 ? 33.208 20.578 -9.174 1.00 97.50 286 LEU A N 1
ATOM 2275 C CA . LEU A 1 286 ? 33.184 22.039 -9.254 1.00 97.50 286 LEU A CA 1
ATOM 2276 C C . LEU A 1 286 ? 33.640 22.673 -7.932 1.00 97.50 286 LEU A C 1
ATOM 2278 O O . LEU A 1 286 ? 34.558 23.489 -7.929 1.00 97.50 286 LEU A O 1
ATOM 2282 N N . PHE A 1 287 ? 33.055 22.252 -6.809 1.00 97.56 287 PHE A N 1
ATOM 2283 C CA . PHE A 1 287 ? 33.404 22.785 -5.493 1.00 97.56 287 PHE A CA 1
ATOM 2284 C C . PHE A 1 287 ? 34.845 22.447 -5.083 1.00 97.56 287 PHE A C 1
ATOM 2286 O O . PHE A 1 287 ? 35.554 23.295 -4.547 1.00 97.56 287 PHE A O 1
ATOM 2293 N N . MET A 1 288 ? 35.308 21.226 -5.366 1.00 98.00 288 MET A N 1
ATOM 2294 C CA . MET A 1 288 ? 36.688 20.815 -5.086 1.00 98.00 288 MET A CA 1
ATOM 2295 C C . MET A 1 288 ? 37.696 21.647 -5.888 1.00 98.00 288 MET A C 1
ATOM 2297 O O . MET A 1 288 ? 38.688 22.108 -5.327 1.00 98.00 288 MET A O 1
ATOM 2301 N N . SER A 1 289 ? 37.408 21.925 -7.163 1.00 96.56 289 SER A N 1
ATOM 2302 C CA . SER A 1 289 ? 38.276 22.752 -8.009 1.00 96.56 289 SER A CA 1
ATOM 2303 C C . SER A 1 289 ? 38.410 24.196 -7.505 1.00 96.56 289 SER A C 1
ATOM 2305 O O . SER A 1 289 ? 39.482 24.791 -7.612 1.00 96.56 289 SER A O 1
ATOM 2307 N N . GLU A 1 290 ? 37.354 24.751 -6.902 1.00 96.00 290 GLU A N 1
ATOM 2308 C CA . GLU A 1 290 ? 37.379 26.085 -6.289 1.00 96.00 290 GLU A CA 1
ATOM 2309 C C . GLU A 1 290 ? 38.247 26.123 -5.023 1.00 96.00 290 GLU A C 1
ATOM 2311 O O . GLU A 1 290 ? 38.934 27.116 -4.789 1.00 96.00 290 GLU A O 1
ATOM 2316 N N . LEU A 1 291 ? 38.259 25.043 -4.230 1.00 95.56 291 LEU A N 1
ATOM 2317 C CA . LEU A 1 291 ? 39.116 24.925 -3.044 1.00 95.56 291 LEU A CA 1
ATOM 2318 C C . LEU A 1 291 ? 40.602 24.777 -3.388 1.00 95.56 291 LEU A C 1
ATOM 2320 O O . LEU A 1 291 ? 41.450 25.203 -2.610 1.00 95.56 291 LEU A O 1
ATOM 2324 N N . GLU A 1 292 ? 40.924 24.152 -4.518 1.00 91.44 292 GLU A N 1
ATOM 2325 C CA . GLU A 1 292 ? 42.309 23.953 -4.960 1.00 91.44 292 GLU A CA 1
ATOM 2326 C C . GLU A 1 292 ? 42.871 25.159 -5.731 1.00 91.44 292 GLU A C 1
ATOM 2328 O O . GLU A 1 292 ? 44.090 25.324 -5.821 1.00 91.44 292 GLU A O 1
ATOM 2333 N N . GLY A 1 293 ? 41.995 25.995 -6.298 1.00 80.25 293 GLY A N 1
ATOM 2334 C CA . GLY A 1 293 ? 42.354 27.152 -7.122 1.00 80.25 293 GLY A CA 1
ATOM 2335 C C . GLY A 1 293 ? 42.385 28.512 -6.410 1.00 80.25 293 GLY A C 1
ATOM 2336 O O . GLY A 1 293 ? 42.801 29.487 -7.041 1.00 80.25 293 GLY A O 1
ATOM 2337 N N . GLY A 1 294 ? 41.934 28.599 -5.152 1.00 54.94 294 GLY A N 1
ATOM 2338 C CA . GLY A 1 294 ? 41.911 29.823 -4.329 1.00 54.94 294 GLY A CA 1
ATOM 2339 C C . GLY A 1 294 ? 42.968 29.836 -3.233 1.00 54.94 294 GLY A C 1
ATOM 2340 O O . GLY A 1 294 ? 43.579 30.912 -3.035 1.00 54.94 294 GLY A O 1
#

Foldseek 3Di:
DLVPDQKDWDALQDQADPPDPVSLVVFWTFMDGCPFPQKDKDWDDQQQPVDDCLLQVCSVPPTDIDIDIGRGVTDGDPVGTPTHSDSPVRNCCNPQVPVVLVVLLVVLVVVLVVLVVLLVLLVCLCQQAVPCVDPVSVVLSVLSVVLNVLSVVLSCQQVVPWDDDPDDDTTGDDPSSLVCLLPQLVSVVSSLVSLCVSCPCVLVPADDPVCCVDPCVVVQQVPQGGPRGTSSVSNSSSSVSCSCDPRPNNVVVSVCSNAVVHHSVVSVVVCVVPPDCPVVVVVVVVVVVVVVVD

pLDDT: mean 94.67, std 5.32, range [54.94, 98.88]

Mean predicted aligned error: 4.51 Å

Sequence (294 aa):
LAPFSDEIFAPVYRPLRPDMEEDRKYCIGFAVPVATPGLKFICRPSHDTGGPLADYPLSGQFDEMDALAIFDDVLIPWERVFIYDDIELANMTVQKVTLWRQYMQQVAVKNIAKLEFILGIVHGITESIGIGVYAHVQEKNAEVIDTLETVRAYMRAAEADAAPYEGEGLWPAAEPWIAMRNWYPDAYSRVAAIVEQLAAGGLMLTPTEEDMSGPLAGEIGKYYQGASIDARRKVRLFRLAWDLIGTQFGSRQTLYERFFNGDVVQLRQRRYATYDYSRADASLELFMSELEGG

Solvent-accessible surface area (backbone atoms only — not comparable to full-atom values): 16467 Å² total; per-residue (Å²): 74,68,92,77,39,72,53,46,76,46,68,53,85,67,82,60,55,88,90,37,75,70,42,52,79,60,31,48,19,37,51,46,52,48,84,40,70,43,48,45,72,53,67,60,85,74,59,47,79,84,63,60,51,66,55,31,58,48,28,60,73,67,62,69,58,58,58,53,77,42,75,52,87,50,83,77,58,73,95,36,51,79,40,68,75,42,55,67,63,46,37,44,43,67,71,68,56,58,58,64,48,56,54,46,51,56,50,43,54,52,48,44,57,49,40,54,51,49,45,52,50,51,51,47,50,32,50,28,68,58,49,63,85,39,68,77,47,46,52,51,54,47,52,48,50,52,52,37,52,51,49,51,48,31,50,50,51,13,58,71,57,41,39,73,61,91,75,87,65,74,38,42,31,60,63,38,50,55,52,46,68,64,45,45,32,58,53,52,56,51,49,52,50,45,50,49,68,76,48,47,71,51,50,74,68,54,79,53,68,67,47,66,73,38,99,53,24,68,57,44,52,67,73,45,40,36,72,74,42,53,18,71,62,40,37,40,52,32,31,42,53,29,33,58,46,72,35,75,48,7,43,48,50,55,52,40,62,46,42,72,94,42,60,54,67,61,54,47,51,50,46,66,75,67,57,85,52,66,69,60,52,52,56,51,51,54,56,51,51,53,70,76,74,109